Protein AF-A0A9Q0KAZ1-F1 (afdb_monomer_lite)

InterPro domains:
  IPR000277 Cys/Met metabolism, pyridoxal phosphate-dependent enzyme [PF01053] (12-206)
  IPR000277 Cys/Met metabolism, pyridoxal phosphate-dependent enzyme [PTHR11808] (7-206)
  IPR015421 Pyridoxal phosphate-dependent transferase, major domain [G3DSA:3.40.640.10] (3-236)
  IPR015424 Pyridoxal phosphate-dependent transferase [SSF53383] (40-313)

Organism: NCBI:txid273540

Secondary structure (DSSP, 8-state):
--GGGS--PPPTTS-SSPP----SB---SSTTHHHHHHTT-S-GGGT--SBTTT--HHHHTTTS---SSHHHHHHHHHHHHHTTSEEEEEESS--HHHHHIIIIIHHHHH-EEEEEE-TT-HHHHHHH--TTTEEEEEEESB-TTT-PBP-HHHHHHHHHHTT-EEEEE-SSSTTT--GGGGT-SEEE--TT----S-HHHHHHHHHHTT-EEE-TTSTT-TTHHHHHHHS-GGGTT-SEEEEE-SSHHHHHHHHHHHTT-TTSEEEETTTTTTTTS-HHHHHHTT--TTEEEEE--SSS-HHHHHHHHHHHHTT-

Structure (mmCIF, N/CA/C/O backbone):
data_AF-A0A9Q0KAZ1-F1
#
_entry.id   AF-A0A9Q0KAZ1-F1
#
loop_
_atom_site.group_PDB
_atom_site.id
_atom_site.type_symbol
_atom_site.label_atom_id
_atom_site.label_alt_id
_atom_site.label_comp_id
_atom_site.label_asym_id
_atom_site.label_entity_id
_atom_site.label_seq_id
_atom_site.pdbx_PDB_ins_code
_atom_site.Cartn_x
_atom_site.Cartn_y
_atom_site.Cartn_z
_atom_site.occupancy
_atom_site.B_iso_or_equiv
_atom_site.auth_seq_id
_atom_site.auth_comp_id
_atom_site.auth_asym_id
_atom_site.auth_atom_id
_atom_site.pdbx_PDB_model_num
ATOM 1 N N . MET A 1 1 ? -18.413 4.034 -4.334 1.00 42.09 1 MET A N 1
ATOM 2 C CA . MET A 1 1 ? -18.772 5.462 -4.301 1.00 42.09 1 MET A CA 1
ATOM 3 C C . MET A 1 1 ? -18.494 5.996 -5.692 1.00 42.09 1 MET A C 1
ATOM 5 O O . MET A 1 1 ? -17.390 5.785 -6.177 1.00 42.09 1 MET A O 1
ATOM 9 N N . ASP A 1 2 ? -19.513 6.501 -6.377 1.00 32.50 2 ASP A N 1
ATOM 10 C CA . ASP A 1 2 ? -19.394 6.985 -7.754 1.00 32.50 2 ASP A CA 1
ATOM 11 C C . ASP A 1 2 ? -18.793 8.399 -7.735 1.00 32.50 2 ASP A C 1
ATOM 13 O O . ASP A 1 2 ? -19.258 9.248 -6.975 1.00 32.50 2 ASP A O 1
ATOM 17 N N . LEU A 1 3 ? -17.770 8.669 -8.548 1.00 37.88 3 LEU A N 1
ATOM 18 C CA . LEU A 1 3 ? -17.224 10.023 -8.719 1.00 37.88 3 LEU A CA 1
ATOM 19 C C . LEU A 1 3 ? -18.302 11.002 -9.213 1.00 37.88 3 LEU A C 1
ATOM 21 O O . LEU A 1 3 ? -18.224 12.186 -8.901 1.00 37.88 3 LEU A O 1
ATOM 25 N N . ALA A 1 4 ? -19.348 10.507 -9.887 1.00 37.03 4 ALA A N 1
ATOM 26 C CA . ALA A 1 4 ? -20.513 11.300 -10.283 1.00 37.03 4 ALA A CA 1
ATOM 27 C C . ALA A 1 4 ? -21.413 11.732 -9.106 1.00 37.03 4 ALA A C 1
ATOM 29 O O . ALA A 1 4 ? -22.313 12.545 -9.291 1.00 37.03 4 ALA A O 1
ATOM 30 N N . THR A 1 5 ? -21.181 11.209 -7.896 1.00 43.75 5 THR A N 1
ATOM 31 C CA . THR A 1 5 ? -21.844 11.670 -6.660 1.00 43.75 5 THR A CA 1
ATOM 32 C C . THR A 1 5 ? -20.989 12.635 -5.839 1.00 43.75 5 THR A C 1
ATOM 34 O O . THR A 1 5 ? -21.407 13.049 -4.757 1.00 43.75 5 THR A O 1
ATOM 37 N N . ALA A 1 6 ? -19.804 13.017 -6.332 1.00 53.09 6 ALA A N 1
ATOM 38 C CA . ALA A 1 6 ? -19.026 14.085 -5.717 1.00 53.09 6 ALA A CA 1
ATOM 39 C C . ALA A 1 6 ? -19.842 15.388 -5.723 1.00 53.09 6 ALA A C 1
ATOM 41 O O . ALA A 1 6 ? -20.537 15.694 -6.692 1.00 53.09 6 ALA A O 1
ATOM 42 N N . ARG A 1 7 ? -19.775 16.154 -4.627 1.00 56.69 7 ARG A N 1
ATOM 43 C CA . ARG A 1 7 ? -20.445 17.454 -4.521 1.00 56.69 7 ARG A CA 1
ATOM 44 C C . ARG A 1 7 ? -20.049 18.343 -5.704 1.00 56.69 7 ARG A C 1
ATOM 46 O O . ARG A 1 7 ? -18.901 18.755 -5.830 1.00 56.69 7 ARG A O 1
ATOM 53 N N . HIS A 1 8 ? -21.019 18.644 -6.564 1.00 56.50 8 HIS A N 1
ATOM 54 C CA . HIS A 1 8 ? -20.883 19.638 -7.623 1.00 56.50 8 HIS A CA 1
ATOM 55 C C . HIS A 1 8 ? -21.053 21.034 -7.017 1.00 56.50 8 HIS A C 1
ATOM 57 O O . HIS A 1 8 ? -22.107 21.655 -7.138 1.00 56.50 8 HIS A O 1
ATOM 63 N N . GLU A 1 9 ? -20.027 21.505 -6.314 1.00 61.78 9 GLU A N 1
ATOM 64 C CA . GLU A 1 9 ? -19.977 22.874 -5.805 1.00 61.78 9 GLU A CA 1
ATOM 65 C C . GLU A 1 9 ? -19.202 23.756 -6.790 1.00 61.78 9 GLU A C 1
ATOM 67 O O . GLU A 1 9 ? -18.023 23.529 -7.068 1.00 61.78 9 GLU A O 1
ATOM 72 N N . PHE A 1 10 ? -19.876 24.772 -7.334 1.00 66.00 10 PHE A N 1
ATOM 73 C CA . PHE A 1 10 ? -19.189 25.879 -7.992 1.00 66.00 10 PHE A CA 1
ATOM 74 C C . PHE A 1 10 ? -18.385 26.656 -6.948 1.00 66.00 10 PHE A C 1
ATOM 76 O O . PHE A 1 10 ? -18.792 26.748 -5.787 1.00 66.00 10 PHE A O 1
ATOM 83 N N . GLY A 1 11 ? -17.263 27.248 -7.361 1.00 64.69 11 GLY A N 1
ATOM 84 C CA . GLY A 1 11 ? -16.534 28.173 -6.497 1.00 64.69 11 GLY A CA 1
ATOM 85 C C . GLY A 1 11 ? -17.433 29.324 -6.029 1.00 64.69 11 GLY A C 1
ATOM 86 O O . GLY A 1 11 ? -18.459 29.613 -6.645 1.00 64.69 11 GLY A O 1
ATOM 87 N N . GLU A 1 12 ? -17.020 30.018 -4.971 1.00 70.06 12 GLU A N 1
ATOM 88 C CA . GLU A 1 12 ? -17.790 31.077 -4.284 1.00 70.06 12 GLU A CA 1
ATOM 89 C C . GLU A 1 12 ? -18.391 32.150 -5.224 1.00 70.06 12 GLU A C 1
ATOM 91 O O . GLU A 1 12 ? -19.417 32.757 -4.922 1.00 70.06 12 GLU A O 1
ATOM 96 N N . HIS A 1 13 ? -17.791 32.357 -6.399 1.00 76.12 13 HIS A N 1
ATOM 97 C CA . HIS A 1 13 ? -18.235 33.316 -7.417 1.00 76.12 13 HIS A CA 1
ATOM 98 C C . HIS A 1 13 ? -18.807 32.668 -8.691 1.00 76.12 13 HIS A C 1
ATOM 100 O O . HIS A 1 13 ? -18.810 33.286 -9.754 1.00 76.12 13 HIS A O 1
ATOM 106 N N . GLY A 1 14 ? -19.266 31.416 -8.617 1.00 76.25 14 GLY A N 1
ATOM 107 C CA . GLY A 1 14 ? -19.755 30.661 -9.777 1.00 76.25 14 GLY A CA 1
ATOM 108 C C . GLY A 1 14 ? -18.637 30.115 -10.672 1.00 76.25 14 GLY A C 1
ATOM 109 O O . GLY A 1 14 ? -18.874 29.783 -11.832 1.00 76.25 14 GLY A O 1
ATOM 110 N N . CYS A 1 15 ? -17.407 30.042 -10.158 1.00 73.00 15 CYS A N 1
ATOM 111 C CA . CYS A 1 15 ? -16.267 29.497 -10.888 1.00 73.00 15 CYS A CA 1
ATOM 112 C C . CYS A 1 15 ? -16.446 27.995 -11.140 1.00 73.00 15 CYS A C 1
ATOM 114 O O . CYS A 1 15 ? -16.909 27.264 -10.268 1.00 73.00 15 CYS A O 1
ATOM 116 N N . ILE A 1 16 ? -16.012 27.530 -12.315 1.00 77.94 16 ILE A N 1
ATOM 117 C CA . ILE A 1 16 ? -16.024 26.101 -12.677 1.00 77.94 16 ILE A CA 1
ATOM 118 C C . ILE A 1 16 ? -15.069 25.300 -11.779 1.00 77.94 16 ILE A C 1
ATOM 120 O O . ILE A 1 16 ? -15.361 24.166 -11.414 1.00 77.94 16 ILE A O 1
ATOM 124 N N . ASN A 1 17 ? -13.929 25.892 -11.418 1.00 75.81 17 ASN A N 1
ATOM 125 C CA . ASN A 1 17 ? -12.985 25.277 -10.494 1.00 75.81 17 ASN A CA 1
ATOM 126 C C . ASN A 1 17 ? -13.448 25.470 -9.049 1.00 75.81 17 ASN A C 1
ATOM 128 O O . ASN A 1 17 ? -13.950 26.539 -8.691 1.00 75.81 17 ASN A O 1
ATOM 132 N N . MET A 1 18 ? -13.190 24.460 -8.217 1.00 76.75 18 MET A N 1
ATOM 133 C CA . MET A 1 18 ? -13.370 24.567 -6.771 1.00 76.75 18 MET A CA 1
ATOM 134 C C . MET A 1 18 ? -12.518 25.711 -6.210 1.00 76.75 18 MET A C 1
ATOM 136 O O . MET A 1 18 ? -11.351 25.869 -6.585 1.00 76.75 18 MET A O 1
ATOM 140 N N . SER A 1 19 ? -13.089 26.488 -5.288 1.00 82.94 19 SER A N 1
ATOM 141 C CA . SER A 1 19 ? -12.334 27.486 -4.529 1.00 82.94 19 SER A CA 1
ATOM 142 C C . SER A 1 19 ? -11.293 26.800 -3.641 1.00 82.94 19 SER A C 1
ATOM 144 O O . SER A 1 19 ? -11.594 25.810 -2.975 1.00 82.94 19 SER A O 1
ATOM 146 N N . ILE A 1 20 ? -10.075 27.344 -3.610 1.00 84.88 20 ILE A N 1
ATOM 147 C CA . ILE A 1 20 ? -9.046 26.944 -2.645 1.00 84.88 20 ILE A CA 1
ATOM 148 C C . ILE A 1 20 ? -9.201 27.830 -1.413 1.00 84.88 20 ILE A C 1
ATOM 150 O O . ILE A 1 20 ? -8.822 28.999 -1.425 1.00 84.88 20 ILE A O 1
ATOM 154 N N . GLU A 1 21 ? -9.753 27.259 -0.351 1.00 87.69 21 GLU A N 1
ATOM 155 C CA . GLU A 1 21 ? -9.953 27.941 0.920 1.00 87.69 21 GLU A CA 1
ATOM 156 C C . GLU A 1 21 ? -8.686 27.877 1.781 1.00 87.69 21 GLU A C 1
ATOM 158 O O . GLU A 1 21 ? -8.428 26.888 2.477 1.00 87.69 21 GLU A O 1
ATOM 163 N N . ALA A 1 22 ? -7.896 28.950 1.724 1.00 88.75 22 ALA A N 1
ATOM 164 C CA . ALA A 1 22 ? -6.633 29.104 2.444 1.00 88.75 22 ALA A CA 1
ATOM 165 C C . ALA A 1 22 ? -6.786 29.761 3.832 1.00 88.75 22 ALA A C 1
ATOM 167 O O . ALA A 1 22 ? -5.795 30.212 4.412 1.00 88.75 22 ALA A O 1
ATOM 168 N N . SER A 1 23 ? -8.000 29.837 4.384 1.00 89.56 23 SER A N 1
ATOM 169 C CA . SER A 1 23 ? -8.211 30.365 5.731 1.00 89.56 23 SER A CA 1
ATOM 170 C C . SER A 1 23 ? -7.897 29.350 6.838 1.00 89.56 23 SER A C 1
ATOM 172 O O . SER A 1 23 ? -8.140 28.149 6.716 1.00 89.56 23 SER A O 1
ATOM 174 N N . ALA A 1 24 ? -7.395 29.841 7.974 1.00 89.19 24 ALA A N 1
ATOM 175 C CA . ALA A 1 24 ? -7.256 29.064 9.208 1.00 89.19 24 ALA A CA 1
ATOM 176 C C . ALA A 1 24 ? -8.524 29.109 10.083 1.00 89.19 24 ALA A C 1
ATOM 178 O O . ALA A 1 24 ? -8.790 28.157 10.825 1.00 89.19 24 ALA A O 1
ATOM 179 N N . THR A 1 25 ? -9.288 30.205 9.999 1.00 89.06 25 THR A N 1
ATOM 180 C CA . THR A 1 25 ? -10.448 30.508 10.850 1.00 89.06 25 THR A CA 1
ATOM 181 C C . THR A 1 25 ? -11.604 31.075 10.038 1.00 89.06 25 THR A C 1
ATOM 183 O O . THR A 1 25 ? -11.390 31.890 9.144 1.00 89.06 25 THR A O 1
ATOM 186 N N . PHE A 1 26 ? -12.833 30.733 10.400 1.00 86.69 26 PHE A N 1
ATOM 187 C CA . PHE A 1 26 ? -14.035 31.176 9.700 1.00 86.69 26 PHE A CA 1
ATOM 188 C C . PHE A 1 26 ? -14.883 32.091 10.586 1.00 86.69 26 PHE A C 1
ATOM 190 O O . PHE A 1 26 ? -15.011 31.881 11.793 1.00 86.69 26 PHE A O 1
ATOM 197 N N . THR A 1 27 ? -15.456 33.130 9.978 1.00 84.69 27 THR A N 1
ATOM 198 C CA . THR A 1 27 ? -16.291 34.113 10.677 1.00 84.69 27 THR A CA 1
ATOM 199 C C . THR A 1 27 ? -17.702 33.577 10.886 1.00 84.69 27 THR A C 1
ATOM 201 O O . THR A 1 27 ? -18.334 33.075 9.961 1.00 84.69 27 THR A O 1
ATOM 204 N N . VAL A 1 28 ? -18.245 33.790 12.085 1.00 81.88 28 VAL A N 1
ATOM 205 C CA . VAL A 1 28 ? -19.675 33.622 12.364 1.00 81.88 28 VAL A CA 1
ATOM 206 C C . VAL A 1 28 ? -20.389 34.966 12.256 1.00 81.88 28 VAL A C 1
ATOM 208 O O . VAL A 1 28 ? -19.983 35.955 12.861 1.00 81.88 28 VAL A O 1
ATOM 211 N N . THR A 1 29 ? -21.475 35.022 11.489 1.00 78.81 29 THR A N 1
ATOM 212 C CA . THR A 1 29 ? -22.209 36.278 11.239 1.00 78.81 29 THR A CA 1
ATOM 213 C C . THR A 1 29 ? -23.120 36.689 12.393 1.00 78.81 29 THR A C 1
ATOM 215 O O . THR A 1 29 ? -23.531 37.845 12.476 1.00 78.81 29 THR A O 1
ATOM 218 N N . LYS A 1 30 ? -23.455 35.757 13.297 1.00 80.88 30 LYS A N 1
ATOM 219 C CA . LYS A 1 30 ? -24.300 36.011 14.469 1.00 80.88 30 LYS A CA 1
ATOM 220 C C . LYS A 1 30 ? -23.685 35.377 15.721 1.00 80.88 30 LYS A C 1
ATOM 222 O O . LYS A 1 30 ? -23.346 34.194 15.671 1.00 80.88 30 LYS A O 1
ATOM 227 N N . PRO A 1 31 ? -23.638 36.086 16.865 1.00 79.19 31 PRO A N 1
ATOM 228 C CA . PRO A 1 31 ? -23.080 35.553 18.113 1.00 79.19 31 PRO A CA 1
ATOM 229 C C . PRO A 1 31 ? -23.721 34.236 18.572 1.00 79.19 31 PRO A C 1
ATOM 231 O O . PRO A 1 31 ? -23.039 33.376 19.112 1.00 79.19 31 PRO A O 1
ATOM 234 N N . VAL A 1 32 ? -25.018 34.046 18.298 1.00 81.44 32 VAL A N 1
ATOM 235 C CA . VAL A 1 32 ? -25.778 32.834 18.662 1.00 81.44 32 VAL A CA 1
ATOM 236 C C . VAL A 1 32 ? -25.320 31.569 17.926 1.00 81.44 32 VAL A C 1
ATOM 238 O O . VAL A 1 32 ? -25.673 30.470 18.335 1.00 81.44 32 VAL A O 1
ATOM 241 N N . ILE A 1 33 ? -24.557 31.697 16.837 1.00 77.56 33 ILE A N 1
ATOM 242 C CA . ILE A 1 33 ? -24.085 30.554 16.045 1.00 77.56 33 ILE A CA 1
ATOM 243 C C . ILE A 1 33 ? -22.873 29.896 16.718 1.00 77.56 33 ILE A C 1
ATOM 245 O O . ILE A 1 33 ? -22.769 28.676 16.700 1.00 77.56 33 ILE A O 1
ATOM 249 N N . MET A 1 34 ? -21.993 30.669 17.369 1.00 79.69 34 MET A N 1
ATOM 250 C CA . MET A 1 34 ? -20.775 30.122 17.984 1.00 79.69 34 MET A CA 1
ATOM 251 C C . MET A 1 34 ? -21.065 29.043 19.048 1.00 79.69 34 MET A C 1
ATOM 253 O O . MET A 1 34 ? -20.465 27.975 18.965 1.00 79.69 34 MET A O 1
ATOM 257 N N . PRO A 1 35 ? -22.009 29.231 19.995 1.00 81.12 35 PRO A N 1
ATOM 258 C CA . PRO A 1 35 ? -22.345 28.187 20.964 1.00 81.12 35 PRO A CA 1
ATOM 259 C C . PRO A 1 35 ? -22.882 26.902 20.326 1.00 81.12 35 PRO A C 1
ATOM 261 O O . PRO A 1 35 ? -22.617 25.826 20.847 1.00 81.12 35 PRO A O 1
ATOM 264 N N . LYS A 1 36 ? -23.585 27.003 19.189 1.00 79.44 36 LYS A N 1
ATOM 265 C CA . LYS A 1 36 ? -24.172 25.847 18.491 1.00 79.44 36 LYS A CA 1
ATOM 266 C C . LYS A 1 36 ? -23.131 24.922 17.874 1.00 79.44 36 LYS A C 1
ATOM 268 O O . LYS A 1 36 ? -23.368 23.729 17.736 1.00 79.44 36 LYS A O 1
ATOM 273 N N . PHE A 1 37 ? -21.967 25.459 17.522 1.00 72.69 37 PHE A N 1
ATOM 274 C CA . PHE A 1 37 ? -20.838 24.629 17.125 1.00 72.69 37 PHE A CA 1
ATOM 275 C C . PHE A 1 37 ? -20.231 23.850 18.296 1.00 72.69 37 PHE A C 1
ATOM 277 O O . PHE A 1 37 ? -19.689 22.772 18.093 1.00 72.69 37 PHE A O 1
ATOM 284 N N . CYS A 1 38 ? -20.300 24.390 19.515 1.00 71.62 38 CYS A N 1
ATOM 285 C CA . CYS A 1 38 ? -19.789 23.721 20.711 1.00 71.62 38 CYS A CA 1
ATOM 286 C C . CYS A 1 38 ? -20.746 22.642 21.245 1.00 71.62 38 CYS A C 1
ATOM 288 O O . CYS A 1 38 ? -20.344 21.865 22.108 1.00 71.62 38 CYS A O 1
ATOM 290 N N . THR A 1 39 ? -22.000 22.617 20.779 1.00 74.38 39 THR A N 1
ATOM 291 C CA . THR A 1 39 ? -23.033 21.644 21.171 1.00 74.38 39 THR A CA 1
ATOM 292 C C . THR A 1 39 ? -23.353 20.622 20.073 1.00 74.38 39 THR A C 1
ATOM 294 O O . THR A 1 39 ? -24.366 19.936 20.175 1.00 74.38 39 THR A O 1
ATO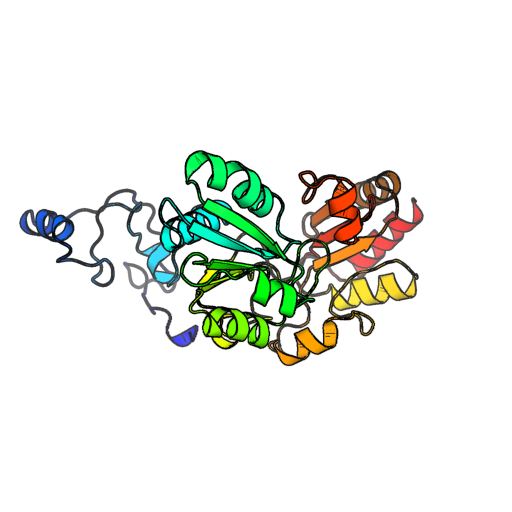M 297 N N . ASP A 1 40 ? -22.516 20.522 19.030 1.00 64.50 40 ASP A N 1
ATOM 298 C CA . ASP A 1 40 ? -22.701 19.646 17.856 1.00 64.50 40 ASP A CA 1
ATOM 299 C C . ASP A 1 40 ? -24.030 19.860 17.090 1.00 64.50 40 ASP A C 1
ATOM 301 O O . ASP A 1 40 ? -24.438 19.036 16.273 1.00 64.50 40 ASP A O 1
ATOM 305 N N . GLU A 1 41 ? -24.711 20.994 17.299 1.00 60.28 41 GLU A N 1
ATOM 306 C CA . GLU A 1 41 ? -25.963 21.338 16.605 1.00 60.28 41 GLU A CA 1
ATOM 307 C C . GLU A 1 41 ? -25.740 21.803 15.157 1.00 60.28 41 GLU A C 1
ATOM 309 O O . GLU A 1 41 ? -26.676 21.810 14.354 1.00 60.28 41 GLU A O 1
ATOM 314 N N . LEU A 1 42 ? -24.516 22.219 14.822 1.00 60.75 42 LEU A N 1
ATOM 315 C CA . LEU A 1 42 ? -24.115 22.629 13.478 1.00 60.75 42 LEU A CA 1
ATOM 316 C C . LEU A 1 42 ? -22.992 21.729 12.979 1.00 60.75 42 LEU A C 1
ATOM 318 O O . LEU A 1 42 ? -21.886 21.742 13.518 1.00 60.75 42 LEU A O 1
ATOM 322 N N . VAL A 1 43 ? -23.282 20.986 11.912 1.00 63.31 43 VAL A N 1
ATOM 323 C CA . VAL A 1 43 ? -22.322 20.092 11.261 1.00 63.31 43 VAL A CA 1
ATOM 324 C C . VAL A 1 43 ? -21.715 20.739 10.008 1.00 63.31 43 VAL A C 1
ATOM 326 O O . VAL A 1 43 ? -22.382 21.520 9.324 1.00 63.31 43 VAL A O 1
ATOM 329 N N . PRO A 1 44 ? -20.468 20.397 9.645 1.00 59.97 44 PRO A N 1
ATOM 330 C CA . PRO A 1 44 ? -19.763 20.979 8.495 1.00 59.97 44 PRO A CA 1
ATOM 331 C C . PRO A 1 44 ? -20.480 20.777 7.160 1.00 59.97 44 PRO A C 1
ATOM 333 O O . PRO A 1 44 ? -20.376 21.603 6.257 1.00 59.97 44 PRO A O 1
ATOM 336 N N . GLU A 1 45 ? -21.259 19.701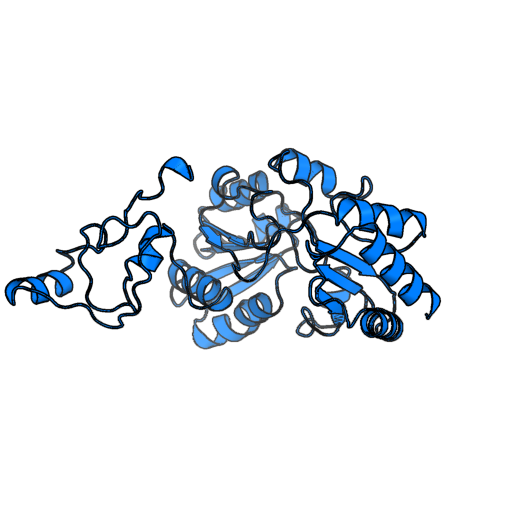 7.047 1.00 58.84 45 GLU A N 1
ATOM 337 C CA . GLU A 1 45 ? -22.081 19.378 5.878 1.00 58.84 45 GLU A CA 1
ATOM 338 C C . GLU A 1 45 ? -23.112 20.474 5.553 1.00 58.84 45 GLU A C 1
ATOM 340 O O . GLU A 1 45 ? -23.548 20.574 4.405 1.00 58.84 45 GLU A O 1
ATOM 345 N N . GLN A 1 46 ? -23.440 21.331 6.528 1.00 62.12 46 GLN A N 1
ATOM 346 C CA . GLN A 1 46 ? -24.310 22.505 6.395 1.00 62.12 46 GLN A CA 1
ATOM 347 C C . GLN A 1 46 ? -23.538 23.799 6.054 1.00 62.12 46 GLN A C 1
ATOM 349 O O . GLN A 1 46 ? -24.066 24.897 6.228 1.00 62.12 46 GLN A O 1
ATOM 354 N N . GLY A 1 47 ? -22.279 23.701 5.609 1.00 66.50 47 GLY A N 1
ATOM 355 C CA . GLY A 1 47 ? -21.459 24.857 5.213 1.00 66.50 47 GLY A CA 1
ATOM 356 C C . GLY A 1 47 ? -20.976 25.707 6.393 1.00 66.50 47 GLY A C 1
ATOM 357 O O . GLY A 1 47 ? -20.654 26.882 6.234 1.00 66.50 47 GLY A O 1
ATOM 358 N N . SER A 1 48 ? -20.965 25.126 7.590 1.00 75.06 48 SER A N 1
ATOM 359 C CA . SER A 1 48 ? -20.636 25.809 8.837 1.00 75.06 48 SER A CA 1
ATOM 360 C C . SER A 1 48 ? -19.230 25.406 9.291 1.00 75.06 48 SER A C 1
ATOM 362 O O . SER A 1 48 ? -18.980 24.243 9.595 1.00 75.06 48 SER A O 1
ATOM 364 N N . PHE A 1 49 ? -18.306 26.368 9.348 1.00 83.12 49 PHE A N 1
ATOM 365 C CA . PHE A 1 49 ? -16.894 26.141 9.677 1.00 83.12 49 PHE A CA 1
ATOM 366 C C . PHE A 1 49 ? -16.438 27.078 10.802 1.00 83.12 49 PHE A C 1
ATOM 368 O O . PHE A 1 49 ? -16.962 28.182 10.934 1.00 83.12 49 PHE A O 1
ATOM 375 N N . ILE A 1 50 ? -15.441 26.656 11.593 1.00 84.25 50 ILE A N 1
ATOM 376 C CA . ILE A 1 50 ? -14.794 27.507 12.616 1.00 84.25 50 ILE A CA 1
ATOM 377 C C . ILE A 1 50 ? -13.282 27.525 12.431 1.00 84.25 50 ILE A C 1
ATOM 379 O O . ILE A 1 50 ? -12.700 28.586 12.243 1.00 84.25 50 ILE A O 1
ATOM 383 N N . TYR A 1 51 ? -12.645 26.352 12.462 1.00 86.94 51 TYR A N 1
ATOM 384 C CA . TYR A 1 51 ? -11.205 26.201 12.270 1.00 86.94 51 TYR A CA 1
ATOM 385 C C . TYR A 1 51 ? -10.923 25.120 11.233 1.00 86.94 51 TYR A C 1
ATOM 387 O O . TYR A 1 51 ? -11.436 24.003 11.350 1.00 86.94 51 TYR A O 1
ATOM 395 N N . SER A 1 52 ? -10.012 25.410 10.302 1.00 87.31 52 SER A N 1
ATOM 396 C CA . SER A 1 52 ? -9.602 24.474 9.242 1.00 87.31 52 SER A CA 1
ATOM 397 C C . SER A 1 52 ? -8.985 23.175 9.764 1.00 87.31 52 SER A C 1
ATOM 399 O O . SER A 1 52 ? -8.971 22.176 9.055 1.00 87.31 52 SER A O 1
ATOM 401 N N . ARG A 1 53 ? -8.516 23.154 11.021 1.00 85.00 53 ARG A N 1
ATOM 402 C CA . ARG A 1 53 ? -8.036 21.927 11.678 1.00 85.00 53 ARG A CA 1
ATOM 403 C C . ARG A 1 53 ? -9.136 20.890 11.922 1.00 85.00 53 ARG A C 1
ATOM 405 O O . ARG A 1 53 ? -8.811 19.728 12.132 1.00 85.00 53 ARG A O 1
ATOM 412 N N . HIS A 1 54 ? -10.392 21.330 12.000 1.00 81.75 54 HIS A N 1
ATOM 413 C CA . HIS A 1 54 ? -11.547 20.451 12.142 1.00 81.75 54 HIS A CA 1
ATOM 414 C C . HIS A 1 54 ? -12.091 20.125 10.757 1.00 81.75 54 HIS A C 1
ATOM 416 O O . HIS A 1 54 ? -12.122 18.963 10.371 1.00 81.75 54 HIS A O 1
ATOM 422 N N . PHE A 1 55 ? -12.455 21.163 9.998 1.00 82.38 55 PHE A N 1
ATOM 423 C CA . PHE A 1 55 ? -13.042 21.029 8.669 1.00 82.38 55 PHE A CA 1
ATOM 424 C C . PHE A 1 55 ? -12.667 22.224 7.795 1.00 82.38 55 PHE A C 1
ATOM 426 O O . PHE A 1 55 ? -12.644 23.358 8.271 1.00 82.38 55 PHE A O 1
ATOM 433 N N . ASN A 1 56 ? -12.415 21.969 6.511 1.00 86.00 56 ASN A N 1
ATOM 434 C CA . ASN A 1 56 ? -12.129 22.982 5.498 1.00 86.00 56 ASN A CA 1
ATOM 435 C C . ASN A 1 56 ? -12.975 22.683 4.242 1.00 86.00 56 ASN A C 1
ATOM 437 O O . ASN A 1 56 ? -13.001 21.520 3.828 1.00 86.00 56 ASN A O 1
ATOM 441 N N . PRO A 1 57 ? -13.636 23.680 3.624 1.00 84.62 57 PRO A N 1
ATOM 442 C CA . PRO A 1 57 ? -14.481 23.476 2.442 1.00 84.62 57 PRO A CA 1
ATOM 443 C C . PRO A 1 57 ? -13.764 22.761 1.288 1.00 84.62 57 PRO A C 1
ATOM 445 O O . PRO A 1 57 ? -14.300 21.821 0.706 1.00 84.62 57 PRO A O 1
ATOM 448 N N . THR A 1 58 ? -12.513 23.142 1.007 1.00 84.12 58 THR A N 1
ATOM 449 C CA . THR A 1 58 ? -11.685 22.524 -0.045 1.00 84.12 58 THR A CA 1
ATOM 450 C C . THR A 1 58 ? -11.483 21.035 0.208 1.00 84.12 58 THR A C 1
ATOM 452 O O . THR A 1 58 ? -11.564 20.224 -0.709 1.00 84.12 58 THR A O 1
ATOM 455 N N . VAL A 1 59 ? -11.218 20.672 1.466 1.00 79.50 59 VAL A N 1
ATOM 456 C CA . VAL A 1 59 ? -10.960 19.284 1.868 1.00 79.50 59 VAL A CA 1
ATOM 457 C C . VAL A 1 59 ? -12.253 18.471 1.871 1.00 79.50 59 VAL A C 1
ATOM 459 O O . VAL A 1 59 ? -12.252 17.337 1.401 1.00 79.50 59 VAL A O 1
ATOM 462 N N . LEU A 1 60 ? -13.367 19.047 2.337 1.00 79.50 60 LEU A N 1
ATOM 463 C CA . LEU A 1 60 ? -14.669 18.372 2.335 1.00 79.50 60 LEU A CA 1
ATOM 464 C C . LEU A 1 60 ? -15.130 17.993 0.926 1.00 79.50 60 LEU A C 1
ATOM 466 O O . LEU A 1 60 ? -15.695 16.915 0.748 1.00 79.50 60 LEU A O 1
ATOM 470 N N . ASN A 1 61 ? -14.837 18.819 -0.080 1.00 77.12 61 ASN A N 1
ATOM 471 C CA . ASN A 1 61 ? -15.192 18.513 -1.466 1.00 77.12 61 ASN A CA 1
ATOM 472 C C . ASN A 1 61 ? -14.483 17.270 -2.027 1.00 77.12 61 ASN A C 1
ATOM 474 O O . ASN A 1 61 ? -14.986 16.633 -2.953 1.00 77.12 61 ASN A O 1
ATOM 478 N N . LEU A 1 62 ? -13.370 16.850 -1.422 1.00 70.88 62 LEU A N 1
ATOM 479 C CA . LEU A 1 62 ? -12.691 15.601 -1.769 1.00 70.88 62 LEU A CA 1
ATOM 480 C C . LEU A 1 62 ? -13.377 14.359 -1.160 1.00 70.88 62 LEU A C 1
ATOM 482 O O . LEU A 1 62 ? -12.928 13.243 -1.411 1.00 70.88 62 LEU A O 1
ATOM 486 N N . ASN A 1 63 ? -14.467 14.536 -0.396 1.00 67.81 63 ASN A N 1
ATOM 487 C CA . ASN A 1 63 ? -15.309 13.490 0.209 1.00 67.81 63 ASN A CA 1
ATOM 488 C C . ASN A 1 63 ? -14.525 12.411 0.980 1.00 67.81 63 ASN A C 1
ATOM 490 O O . ASN A 1 63 ? -14.932 11.252 1.059 1.00 67.81 63 ASN A O 1
ATOM 494 N N . CYS A 1 64 ? -13.387 12.790 1.558 1.00 67.44 64 CYS A N 1
ATOM 495 C CA . CYS A 1 64 ? -12.559 11.927 2.388 1.00 67.44 64 CYS A CA 1
ATOM 496 C C . CYS A 1 64 ? -11.826 12.748 3.454 1.00 67.44 64 CYS A C 1
ATOM 498 O O . CYS A 1 64 ? -11.631 13.955 3.316 1.00 67.44 64 CYS A O 1
ATOM 500 N N . CYS A 1 65 ? -11.410 12.089 4.537 1.00 70.38 65 CYS A N 1
ATOM 501 C CA . CYS A 1 65 ? -10.500 12.704 5.495 1.00 70.38 65 CYS A CA 1
ATOM 502 C C . CYS A 1 65 ? -9.093 12.720 4.887 1.00 70.38 65 CYS A C 1
ATOM 504 O O . CYS A 1 65 ? -8.592 11.671 4.478 1.00 70.38 65 CYS A O 1
ATOM 506 N N . ILE A 1 66 ? -8.449 13.891 4.850 1.00 76.00 66 ILE A N 1
ATOM 507 C CA . ILE A 1 66 ? -7.095 14.056 4.302 1.00 76.00 66 ILE A CA 1
ATOM 508 C C . ILE A 1 66 ? -6.145 14.517 5.410 1.00 76.00 66 ILE A C 1
ATOM 510 O O . ILE A 1 66 ? -5.957 15.717 5.622 1.00 76.00 66 ILE A O 1
ATOM 514 N N . PRO A 1 67 ? -5.531 13.575 6.140 1.00 78.12 67 PRO A N 1
ATOM 515 C CA . PRO A 1 67 ? -4.453 13.883 7.066 1.00 78.12 67 PRO A CA 1
ATOM 516 C C . PRO A 1 67 ? -3.206 14.399 6.341 1.00 78.12 67 PRO A C 1
ATOM 518 O O . PRO A 1 67 ? -2.998 14.159 5.153 1.00 78.12 67 PRO A O 1
ATOM 521 N N . ALA A 1 68 ? -2.318 15.053 7.093 1.00 78.25 68 ALA A N 1
ATOM 522 C CA . ALA A 1 68 ? -1.102 15.675 6.560 1.00 78.25 68 ALA A CA 1
ATOM 523 C C . ALA A 1 68 ? -0.134 14.694 5.866 1.00 78.25 68 ALA A C 1
ATOM 525 O O . ALA A 1 68 ? 0.726 15.106 5.091 1.00 78.25 68 ALA A O 1
ATOM 526 N N . SER A 1 69 ? -0.227 13.396 6.164 1.00 83.00 69 SER A N 1
ATOM 527 C CA . SER A 1 69 ? 0.559 12.351 5.509 1.00 83.00 69 SER A CA 1
ATOM 528 C C . SER A 1 69 ? -0.104 10.987 5.673 1.00 83.00 69 SER A C 1
ATOM 530 O O . SER A 1 69 ? -0.897 10.787 6.591 1.00 83.00 69 SER A O 1
ATOM 532 N N . ARG A 1 70 ? 0.315 10.006 4.862 1.00 83.81 70 ARG A N 1
ATOM 533 C CA . ARG A 1 70 ? -0.081 8.599 5.037 1.00 83.81 70 ARG A CA 1
ATOM 534 C C . ARG A 1 70 ? 0.172 8.094 6.462 1.00 83.81 70 ARG A C 1
ATOM 536 O O . ARG A 1 70 ? -0.685 7.419 7.014 1.00 83.81 70 ARG A O 1
ATOM 543 N N . MET A 1 71 ? 1.310 8.436 7.076 1.00 89.69 71 MET A N 1
ATOM 544 C CA . MET A 1 71 ? 1.610 7.989 8.442 1.00 89.69 71 MET A CA 1
ATOM 545 C C . MET A 1 71 ? 0.647 8.585 9.469 1.00 89.69 71 MET A C 1
ATOM 547 O O . MET A 1 71 ? 0.267 7.886 10.401 1.00 89.69 71 MET A O 1
ATOM 551 N N . ALA A 1 72 ? 0.217 9.837 9.274 1.00 87.38 72 ALA A N 1
ATOM 552 C CA . ALA A 1 72 ? -0.815 10.451 10.106 1.00 87.38 72 ALA A CA 1
ATOM 553 C C . ALA A 1 72 ? -2.179 9.772 9.905 1.00 87.38 72 ALA A C 1
ATOM 555 O O . ALA A 1 72 ? -2.919 9.596 10.871 1.00 87.38 72 ALA A O 1
ATOM 556 N N . THR A 1 73 ? -2.501 9.348 8.679 1.00 89.06 73 THR A N 1
ATOM 557 C CA . THR A 1 73 ? -3.717 8.575 8.396 1.00 89.06 73 THR A CA 1
ATOM 558 C C . THR A 1 73 ? -3.699 7.229 9.107 1.00 89.06 73 THR A C 1
ATOM 560 O O . THR A 1 73 ? -4.624 6.930 9.858 1.00 89.06 73 THR A O 1
ATOM 563 N N . ILE A 1 74 ? -2.636 6.442 8.919 1.00 92.38 74 ILE A N 1
ATOM 564 C CA . ILE A 1 74 ? -2.513 5.104 9.512 1.00 92.38 74 ILE A CA 1
ATOM 565 C C . ILE A 1 74 ? -2.549 5.192 11.039 1.00 92.38 74 ILE A C 1
ATOM 567 O O . ILE A 1 74 ? -3.311 4.464 11.671 1.00 92.38 74 ILE A O 1
ATOM 571 N N . SER A 1 75 ? -1.778 6.104 11.644 1.00 92.62 75 SER A N 1
ATOM 572 C CA . SER A 1 75 ? -1.764 6.250 13.102 1.00 92.62 75 SER A CA 1
ATOM 573 C C . SER A 1 75 ? -3.131 6.657 13.649 1.00 92.62 75 SER A C 1
ATOM 575 O O . SER A 1 75 ? -3.595 6.047 14.608 1.00 92.62 75 SER A O 1
ATOM 577 N N . THR A 1 76 ? -3.810 7.615 13.010 1.00 91.38 76 THR A N 1
ATOM 578 C CA . THR A 1 76 ? -5.146 8.061 13.431 1.00 91.38 76 THR A CA 1
ATOM 579 C C . THR A 1 76 ? -6.159 6.922 13.353 1.00 91.38 76 THR A C 1
ATOM 581 O O . THR A 1 76 ? -6.883 6.693 14.318 1.00 91.38 76 THR A O 1
ATOM 584 N N . VAL A 1 77 ? -6.184 6.172 12.245 1.00 92.94 77 VAL A N 1
ATOM 585 C CA . VAL A 1 77 ? -7.097 5.030 12.067 1.00 92.94 77 VAL A CA 1
ATOM 586 C C . VAL A 1 77 ? -6.843 3.960 13.126 1.00 92.94 77 VAL A C 1
ATOM 588 O O . VAL A 1 77 ? -7.778 3.528 13.800 1.00 92.94 77 VAL A O 1
ATOM 591 N N . LEU A 1 78 ? -5.586 3.553 13.316 1.00 93.88 78 LEU A N 1
ATOM 592 C CA . LEU A 1 78 ? -5.245 2.506 14.279 1.00 93.88 78 LEU A CA 1
ATOM 593 C C . LEU A 1 78 ? -5.554 2.930 15.717 1.00 93.88 78 LEU A C 1
ATOM 595 O O . LEU A 1 78 ? -6.150 2.153 16.459 1.00 93.88 78 LEU A O 1
ATOM 599 N N . MET A 1 79 ? -5.206 4.159 16.106 1.00 91.94 79 MET A N 1
ATOM 600 C CA . MET A 1 79 ? -5.494 4.674 17.448 1.00 91.94 79 MET A CA 1
ATOM 601 C C . MET A 1 79 ? -6.999 4.807 17.701 1.00 91.94 79 MET A C 1
ATOM 603 O O . MET A 1 79 ? -7.459 4.476 18.794 1.00 91.94 79 MET A O 1
ATOM 607 N N . GLN A 1 80 ? -7.766 5.236 16.695 1.00 91.50 80 GLN A N 1
ATOM 608 C CA . GLN A 1 80 ? -9.220 5.349 16.798 1.00 91.50 80 GLN A CA 1
ATOM 609 C C . GLN A 1 80 ? -9.887 3.980 16.976 1.00 91.50 80 GLN A C 1
ATOM 611 O O . GLN A 1 80 ? -10.786 3.839 17.800 1.00 91.50 80 GLN A O 1
ATOM 616 N N . LEU A 1 81 ? -9.454 2.970 16.218 1.00 92.50 81 LEU A N 1
ATOM 617 C CA . LEU A 1 81 ? -10.061 1.637 16.259 1.00 92.50 81 LEU A CA 1
ATOM 618 C C . LEU A 1 81 ? -9.610 0.799 17.460 1.00 92.50 81 LEU A C 1
ATOM 620 O O . LEU A 1 81 ? -10.395 0.024 17.998 1.00 92.50 81 LEU A O 1
ATOM 624 N N . CYS A 1 82 ? -8.348 0.916 17.876 1.00 90.00 82 CYS A N 1
ATOM 625 C CA . CYS A 1 82 ? -7.785 0.067 18.929 1.00 90.00 82 CYS A CA 1
ATOM 626 C C . CYS A 1 82 ? -7.976 0.631 20.339 1.00 90.00 82 CYS A C 1
ATOM 628 O O . CYS A 1 82 ? -7.776 -0.102 21.307 1.00 90.00 82 CYS A O 1
ATOM 630 N N . SER A 1 83 ? -8.336 1.915 20.480 1.00 78.12 83 SER A N 1
ATOM 631 C CA . SER A 1 83 ? -8.277 2.625 21.767 1.00 78.12 83 SER A CA 1
ATOM 632 C C . SER A 1 83 ? -6.889 2.490 22.439 1.00 78.12 83 SER A C 1
ATOM 634 O O . SER A 1 83 ? -5.918 2.051 21.827 1.00 78.12 83 SER A O 1
ATOM 636 N N . SER A 1 84 ? -6.737 2.888 23.706 1.00 69.69 84 SER A N 1
ATOM 637 C CA . SER A 1 84 ? -5.443 2.859 24.420 1.00 69.69 84 SER A CA 1
ATOM 638 C C . SER A 1 84 ? -4.993 1.470 24.905 1.00 69.69 84 SER A C 1
ATOM 640 O O . SER A 1 84 ? -4.090 1.381 25.739 1.00 69.69 84 SER A O 1
ATOM 642 N N . ARG A 1 85 ? -5.649 0.391 24.448 1.00 73.50 85 ARG A N 1
ATOM 643 C CA . ARG A 1 85 ? -5.339 -1.018 24.744 1.00 73.50 85 ARG A CA 1
ATOM 644 C C . ARG A 1 85 ? -5.971 -1.893 23.661 1.00 73.50 85 ARG A C 1
ATOM 646 O O . ARG A 1 85 ? -7.173 -2.132 23.708 1.00 73.50 85 ARG A O 1
ATOM 653 N N . GLY A 1 86 ? -5.176 -2.393 22.721 1.00 87.06 86 GLY A N 1
ATOM 654 C CA . GLY A 1 86 ? -5.701 -3.190 21.611 1.00 87.06 86 GLY A CA 1
ATOM 655 C C . GLY A 1 86 ? -4.695 -4.178 21.043 1.00 87.06 86 GLY A C 1
ATOM 656 O O . GLY A 1 86 ? -3.511 -4.170 21.392 1.00 87.06 86 GLY A O 1
ATOM 657 N N . HIS A 1 87 ? -5.185 -5.051 20.171 1.00 96.25 87 HIS A N 1
ATOM 658 C CA . HIS A 1 87 ? -4.360 -5.965 19.397 1.00 96.25 87 HIS A CA 1
ATOM 659 C C . HIS A 1 87 ? -4.648 -5.793 17.906 1.00 96.25 87 HIS A C 1
ATOM 661 O O . HIS A 1 87 ? -5.809 -5.771 17.489 1.00 96.25 87 HIS A O 1
ATOM 667 N N . VAL A 1 88 ? -3.580 -5.675 17.123 1.00 97.81 88 VAL A N 1
ATOM 668 C CA . VAL A 1 88 ? -3.614 -5.589 15.665 1.00 97.81 88 VAL A CA 1
ATOM 669 C C . VAL A 1 88 ? -3.021 -6.874 15.099 1.00 97.81 88 VAL A C 1
ATOM 671 O O . VAL A 1 88 ? -1.961 -7.314 15.535 1.00 97.81 88 VAL A O 1
ATOM 674 N N . VAL A 1 89 ? -3.674 -7.468 14.109 1.00 98.00 89 VAL A N 1
ATOM 675 C CA . VAL A 1 89 ? -3.013 -8.426 13.214 1.00 98.00 89 VAL A CA 1
ATOM 676 C C . VAL A 1 89 ? -2.581 -7.653 11.976 1.00 98.00 89 VAL A C 1
ATOM 678 O O . VAL A 1 89 ? -3.348 -6.826 11.483 1.00 98.00 89 VAL A O 1
ATOM 681 N N . ALA A 1 90 ? -1.360 -7.857 11.495 1.00 96.44 90 ALA A N 1
ATOM 682 C CA . ALA A 1 90 ? -0.828 -7.097 10.370 1.00 96.44 90 ALA A CA 1
ATOM 683 C C . ALA A 1 90 ? -0.052 -7.969 9.378 1.00 96.44 90 ALA A C 1
ATOM 685 O O . ALA A 1 90 ? 0.561 -8.960 9.766 1.00 96.44 90 ALA A O 1
ATOM 686 N N . SER A 1 91 ? -0.043 -7.591 8.099 1.00 92.75 91 SER A N 1
ATOM 687 C CA . SER A 1 91 ? 0.848 -8.212 7.104 1.00 92.75 91 SER A CA 1
ATOM 688 C C . SER A 1 91 ? 2.314 -8.132 7.542 1.00 92.75 91 SER A C 1
ATOM 690 O O . SER A 1 91 ? 2.762 -7.084 8.004 1.00 92.75 91 SER A O 1
ATOM 692 N N . GLY A 1 92 ? 3.085 -9.203 7.355 1.00 86.00 92 GLY A N 1
ATOM 693 C CA . GLY A 1 92 ? 4.530 -9.208 7.615 1.00 86.00 92 GLY A CA 1
ATOM 694 C C . GLY A 1 92 ? 5.337 -8.326 6.654 1.00 86.00 92 GLY A C 1
ATOM 695 O O . GLY A 1 92 ? 6.394 -7.819 7.018 1.00 86.00 92 GLY A O 1
ATOM 696 N N . CYS A 1 93 ? 4.826 -8.076 5.446 1.00 83.25 93 CYS A N 1
ATOM 697 C CA . CYS A 1 93 ? 5.474 -7.217 4.456 1.00 83.25 93 CYS A CA 1
ATOM 698 C C . CYS A 1 93 ? 4.682 -5.911 4.315 1.00 83.25 93 CYS A C 1
ATOM 700 O O . CYS A 1 93 ? 3.668 -5.863 3.617 1.00 83.25 93 CYS A O 1
ATOM 702 N N . LEU A 1 94 ? 5.134 -4.869 5.016 1.00 87.31 94 LEU A N 1
ATOM 703 C CA . LEU A 1 94 ? 4.532 -3.534 5.043 1.00 87.31 94 LEU A CA 1
ATOM 704 C C . LEU A 1 94 ? 5.594 -2.468 4.793 1.00 87.31 94 LEU A C 1
ATOM 706 O O . LEU A 1 94 ? 6.791 -2.691 4.981 1.00 87.31 94 LEU A O 1
ATOM 710 N N . TYR A 1 95 ? 5.146 -1.262 4.449 1.00 85.12 95 TYR A N 1
ATOM 711 C CA . TYR A 1 95 ? 6.011 -0.083 4.436 1.00 85.12 95 TYR A CA 1
ATOM 712 C C . TYR A 1 95 ? 6.794 0.072 5.757 1.00 85.12 95 TYR A C 1
ATOM 714 O O . TYR A 1 95 ? 6.200 0.043 6.835 1.00 85.12 95 TYR A O 1
ATOM 722 N N . GLY A 1 96 ? 8.110 0.318 5.684 1.00 83.06 96 GLY A N 1
ATOM 723 C CA . GLY A 1 96 ? 8.991 0.364 6.862 1.00 83.06 96 GLY A CA 1
ATOM 724 C C . GLY A 1 96 ? 8.549 1.348 7.953 1.00 83.06 96 GLY A C 1
ATOM 725 O O . GLY A 1 96 ? 8.624 1.041 9.138 1.00 83.06 96 GLY A O 1
ATOM 726 N N . GLY A 1 97 ? 7.980 2.500 7.580 1.00 87.12 97 GLY A N 1
ATOM 727 C CA . GLY A 1 97 ? 7.411 3.433 8.563 1.00 87.12 97 GLY A CA 1
ATOM 728 C C . GLY A 1 97 ? 6.182 2.877 9.293 1.00 87.12 97 GLY A C 1
ATOM 729 O O . GLY A 1 97 ? 5.991 3.155 10.475 1.00 87.12 97 GLY A O 1
ATOM 730 N N . THR A 1 98 ? 5.369 2.064 8.615 1.00 91.12 98 THR A N 1
ATOM 731 C CA . THR A 1 98 ? 4.222 1.366 9.212 1.00 91.12 98 THR A CA 1
ATOM 732 C C . THR A 1 98 ? 4.691 0.236 10.124 1.00 91.12 98 THR A C 1
ATOM 734 O O . THR A 1 98 ? 4.170 0.100 11.229 1.00 91.12 98 THR A O 1
ATOM 737 N N . GLN A 1 99 ? 5.725 -0.506 9.715 1.00 89.62 99 GLN A N 1
ATOM 738 C CA . GLN A 1 99 ? 6.390 -1.496 10.566 1.00 89.62 99 GLN A CA 1
ATOM 739 C C . GLN A 1 99 ? 6.904 -0.859 11.863 1.00 89.62 99 GLN A C 1
ATOM 741 O O . GLN A 1 99 ? 6.540 -1.293 12.953 1.00 89.62 99 GLN A O 1
ATOM 746 N N . ALA A 1 100 ? 7.671 0.231 11.766 1.00 90.00 100 ALA A N 1
ATOM 747 C CA . ALA A 1 100 ? 8.205 0.933 12.933 1.00 90.00 100 ALA A CA 1
ATOM 748 C C . ALA A 1 100 ? 7.097 1.489 13.851 1.00 90.00 100 ALA A C 1
ATOM 750 O O . ALA A 1 100 ? 7.209 1.434 15.081 1.00 90.00 100 ALA A O 1
ATOM 751 N N . LEU A 1 101 ? 6.000 1.987 13.267 1.00 93.44 101 LEU A N 1
ATOM 752 C CA . LEU A 1 101 ? 4.822 2.430 14.015 1.00 93.44 101 LEU A CA 1
ATOM 753 C C . LEU A 1 101 ? 4.223 1.281 14.846 1.00 93.44 101 LEU A C 1
ATOM 755 O O . LEU A 1 101 ? 3.988 1.461 16.042 1.00 93.44 101 LEU A O 1
ATOM 759 N N . LEU A 1 102 ? 4.004 0.117 14.228 1.00 94.44 102 LEU A N 1
ATOM 760 C CA . LEU A 1 102 ? 3.372 -1.055 14.845 1.00 94.44 102 LEU A CA 1
ATOM 761 C C . LEU A 1 102 ? 4.284 -1.791 15.843 1.00 94.44 102 LEU A C 1
ATOM 763 O O . LEU A 1 102 ? 3.779 -2.287 16.850 1.00 94.44 102 LEU A O 1
ATOM 767 N N . ASN A 1 103 ? 5.596 -1.849 15.590 1.00 92.31 103 ASN A N 1
ATOM 768 C CA . ASN A 1 103 ? 6.571 -2.565 16.426 1.00 92.31 103 ASN A CA 1
ATOM 769 C C . ASN A 1 103 ? 7.100 -1.748 17.606 1.00 92.31 103 ASN A C 1
ATOM 771 O O . ASN A 1 103 ? 7.380 -2.302 18.669 1.00 92.31 103 ASN A O 1
ATOM 775 N N . HIS A 1 104 ? 7.274 -0.435 17.438 1.00 91.62 104 HIS A N 1
ATOM 776 C CA . HIS A 1 104 ? 8.010 0.370 18.417 1.00 91.62 104 HIS A CA 1
ATOM 777 C C . HIS A 1 104 ? 7.161 1.469 19.039 1.00 91.62 104 HIS A C 1
ATOM 779 O O . HIS A 1 104 ? 7.166 1.642 20.259 1.00 91.62 104 HIS A O 1
ATOM 785 N N . PHE A 1 105 ? 6.427 2.224 18.222 1.00 93.69 105 PHE A N 1
ATOM 786 C CA . PHE A 1 105 ? 5.714 3.399 18.712 1.00 93.69 105 PHE A CA 1
ATOM 787 C C . PHE A 1 105 ? 4.421 3.023 19.448 1.00 93.69 105 PHE A C 1
ATOM 789 O O . PHE A 1 105 ? 4.250 3.363 20.621 1.00 93.69 105 PHE A O 1
ATOM 796 N N . LEU A 1 106 ? 3.518 2.299 18.784 1.00 94.69 106 LEU A N 1
ATOM 797 C CA . LEU A 1 106 ? 2.202 1.965 19.333 1.00 94.69 106 LEU A CA 1
ATOM 798 C C . LEU A 1 106 ? 2.262 1.076 20.590 1.00 94.69 106 LEU A C 1
ATOM 800 O O . LEU A 1 106 ? 1.529 1.380 21.538 1.00 94.69 106 LEU A O 1
ATOM 804 N N . PRO A 1 107 ? 3.153 0.068 20.694 1.00 94.25 107 PRO A N 1
ATOM 805 C CA . PRO A 1 107 ? 3.286 -0.705 21.927 1.00 94.25 107 PRO A CA 1
ATOM 806 C C . PRO A 1 107 ? 3.758 0.158 23.098 1.00 94.25 107 PRO A C 1
ATOM 808 O O . PRO A 1 107 ? 3.212 0.069 24.195 1.00 94.25 107 PRO A O 1
ATOM 811 N N . ARG A 1 108 ? 4.732 1.047 22.860 1.00 93.12 108 ARG A N 1
ATOM 812 C CA . ARG A 1 108 ? 5.333 1.885 23.904 1.00 93.12 108 ARG A CA 1
ATOM 813 C C . ARG A 1 108 ? 4.388 2.964 24.428 1.00 93.12 108 ARG A C 1
ATOM 815 O O . ARG A 1 108 ? 4.359 3.203 25.632 1.00 93.12 108 ARG A O 1
ATOM 822 N N . PHE A 1 109 ? 3.675 3.653 23.539 1.00 91.00 109 PHE A N 1
ATOM 823 C CA . PHE A 1 109 ? 2.911 4.854 23.902 1.00 91.00 109 PHE A CA 1
ATOM 824 C C . PHE A 1 109 ? 1.409 4.616 24.030 1.00 91.00 109 PHE A C 1
ATOM 826 O O . PHE A 1 109 ? 0.736 5.350 24.751 1.00 91.00 109 PHE A O 1
ATOM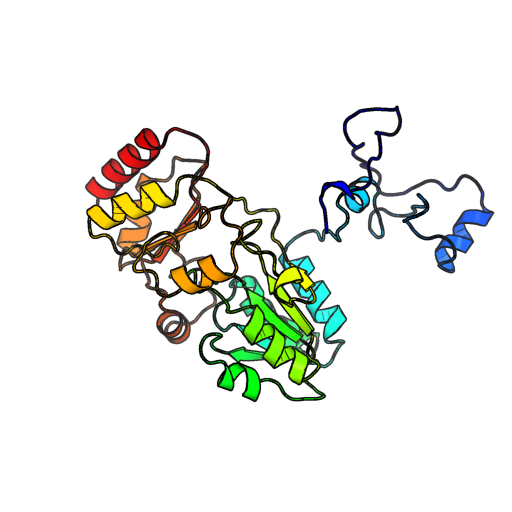 833 N N . CYS A 1 110 ? 0.881 3.599 23.350 1.00 91.06 110 CYS A N 1
ATOM 834 C CA . CYS A 1 110 ? -0.550 3.311 23.317 1.00 91.06 110 CYS A CA 1
ATOM 835 C C . CYS A 1 110 ? -0.890 1.919 23.854 1.00 91.06 110 CYS A C 1
ATOM 837 O O . CYS A 1 110 ? -2.065 1.585 23.881 1.00 91.06 110 CYS A O 1
ATOM 839 N N . ASN A 1 111 ? 0.098 1.103 24.251 1.00 92.19 111 ASN A N 1
ATOM 840 C CA . ASN A 1 111 ? -0.104 -0.288 24.669 1.00 92.19 111 ASN A CA 1
ATOM 841 C C . ASN A 1 111 ? -0.948 -1.099 23.658 1.00 92.19 111 ASN A C 1
ATOM 843 O O . ASN A 1 111 ? -1.762 -1.948 24.033 1.00 92.19 111 ASN A O 1
ATOM 847 N N . ILE A 1 112 ? -0.773 -0.795 22.367 1.00 95.06 112 ILE A N 1
ATOM 848 C CA . ILE A 1 112 ? -1.351 -1.543 21.251 1.00 95.06 112 ILE A CA 1
ATOM 849 C C . ILE A 1 112 ? -0.268 -2.491 20.748 1.00 95.06 112 ILE A C 1
ATOM 851 O O . ILE A 1 112 ? 0.804 -2.049 20.341 1.00 95.06 112 ILE A O 1
ATOM 855 N N . THR A 1 113 ? -0.542 -3.789 20.799 1.00 96.06 113 THR A N 1
ATOM 856 C CA . THR A 1 113 ? 0.391 -4.843 20.370 1.00 96.06 113 THR A CA 1
ATOM 857 C C . THR A 1 113 ? 0.021 -5.370 18.992 1.00 96.06 113 THR A C 1
ATOM 859 O O . THR A 1 113 ? -1.165 -5.413 18.670 1.00 96.06 113 THR A O 1
ATOM 862 N N . THR A 1 114 ? 1.004 -5.842 18.228 1.00 97.06 114 THR A N 1
ATOM 863 C CA . THR A 1 114 ? 0.792 -6.328 16.860 1.00 97.06 114 THR A CA 1
ATOM 864 C C . THR A 1 114 ? 1.307 -7.755 16.691 1.00 97.06 114 THR A C 1
ATOM 866 O O . THR A 1 114 ? 2.411 -8.050 17.143 1.00 97.06 114 THR A O 1
ATOM 869 N N . THR A 1 115 ? 0.541 -8.616 16.018 1.00 96.94 115 THR A N 1
ATOM 870 C CA . THR A 1 115 ? 1.010 -9.913 15.501 1.00 96.94 115 THR A CA 1
ATOM 871 C C . THR A 1 115 ? 1.140 -9.834 13.985 1.00 96.94 115 THR A C 1
ATOM 873 O O . THR A 1 115 ? 0.167 -9.537 13.292 1.00 96.94 115 THR A O 1
ATOM 876 N N . PHE A 1 116 ? 2.339 -10.099 13.469 1.00 94.56 116 PHE A N 1
ATOM 877 C CA . PHE A 1 116 ? 2.617 -10.096 12.035 1.00 94.56 116 PHE A CA 1
ATOM 878 C C . PHE A 1 116 ? 2.405 -11.482 11.426 1.00 94.56 116 PHE A C 1
ATOM 880 O O . PHE A 1 116 ? 2.789 -12.486 12.025 1.00 94.56 116 PHE A O 1
ATOM 887 N N . VAL A 1 117 ? 1.794 -11.536 10.242 1.00 94.00 117 VAL A N 1
ATOM 888 C CA . VAL A 1 117 ? 1.410 -12.785 9.564 1.00 94.00 117 VAL A CA 1
ATOM 889 C C . VAL A 1 117 ? 1.754 -12.757 8.073 1.00 94.00 117 VAL A C 1
ATOM 891 O O . VAL A 1 117 ? 1.713 -11.698 7.442 1.00 94.00 117 VAL A O 1
ATOM 894 N N . ASP A 1 118 ? 2.064 -13.920 7.488 1.00 91.38 118 ASP A N 1
ATOM 895 C CA . ASP A 1 118 ? 2.094 -14.076 6.026 1.00 91.38 118 ASP A CA 1
ATOM 896 C C . ASP A 1 118 ? 0.652 -14.169 5.513 1.00 91.38 118 ASP A C 1
ATOM 898 O O . ASP A 1 118 ? -0.098 -15.076 5.876 1.00 91.38 118 ASP A O 1
ATOM 902 N N . LEU A 1 119 ? 0.266 -13.229 4.649 1.00 92.12 119 LEU A N 1
ATOM 903 C CA . LEU A 1 119 ? -1.079 -13.159 4.081 1.00 92.12 119 LEU A CA 1
ATOM 904 C C . LEU A 1 119 ? -1.423 -14.367 3.200 1.00 92.12 119 LEU A C 1
ATOM 906 O O . LEU A 1 119 ? -2.603 -14.657 3.024 1.00 92.12 119 LEU A O 1
ATOM 910 N N . ARG A 1 120 ? -0.428 -15.083 2.662 1.00 89.94 120 ARG A N 1
ATOM 911 C CA . ARG A 1 120 ? -0.638 -16.299 1.854 1.00 89.94 120 ARG A CA 1
ATOM 912 C C . ARG A 1 120 ? -1.011 -17.503 2.719 1.00 89.94 120 ARG A C 1
ATOM 914 O O . ARG A 1 120 ? -1.652 -18.437 2.241 1.00 89.94 120 ARG A O 1
ATOM 921 N N . ALA A 1 121 ? -0.637 -17.480 3.997 1.00 93.12 121 ALA A N 1
ATOM 922 C CA . ALA A 1 121 ? -0.976 -18.504 4.973 1.00 93.12 121 ALA A CA 1
ATOM 923 C C . ALA A 1 121 ? -2.264 -18.112 5.714 1.00 93.12 121 ALA A C 1
ATOM 925 O O . ALA A 1 121 ? -2.234 -17.700 6.870 1.00 93.12 121 ALA A O 1
ATOM 926 N N . HIS A 1 122 ? -3.419 -18.245 5.054 1.00 93.56 122 HIS A N 1
ATOM 927 C CA . HIS A 1 122 ? -4.714 -17.824 5.608 1.00 93.56 122 HIS A CA 1
ATOM 928 C C . HIS A 1 122 ? -5.035 -18.406 7.002 1.00 93.56 122 HIS A C 1
ATOM 930 O O . HIS A 1 122 ? -5.612 -17.705 7.832 1.00 93.56 122 HIS A O 1
ATOM 936 N N . GLU A 1 123 ? -4.624 -19.645 7.303 1.00 95.44 123 GLU A N 1
ATOM 937 C CA . GLU A 1 123 ? -4.790 -20.210 8.654 1.00 95.44 123 GLU A CA 1
ATOM 938 C C . GLU A 1 123 ? -3.951 -19.461 9.701 1.00 95.44 123 GLU A C 1
ATOM 940 O O . GLU A 1 123 ? -4.434 -19.223 10.799 1.00 95.44 123 GLU A O 1
ATOM 945 N N . MET A 1 124 ? -2.754 -18.971 9.356 1.00 95.88 124 MET A N 1
ATOM 946 C CA . MET A 1 124 ? -1.950 -18.135 10.259 1.00 95.88 124 MET A CA 1
ATOM 947 C C . MET A 1 124 ? -2.657 -16.811 10.571 1.00 95.88 124 MET A C 1
ATOM 949 O O . MET A 1 124 ? -2.659 -16.369 11.718 1.00 95.88 124 MET A O 1
ATOM 953 N N . VAL A 1 125 ? -3.287 -16.189 9.566 1.00 96.62 125 VAL A N 1
ATOM 954 C CA . VAL A 1 125 ? -4.100 -14.974 9.755 1.00 96.62 125 VAL A CA 1
ATOM 955 C C . VAL A 1 125 ? -5.245 -15.264 10.719 1.00 96.62 125 VAL A C 1
ATOM 957 O O . VAL A 1 125 ? -5.451 -14.535 11.689 1.00 96.62 125 VAL A O 1
ATOM 960 N N . LYS A 1 126 ? -5.970 -16.357 10.476 1.00 96.69 126 LYS A N 1
ATOM 961 C CA . LYS A 1 126 ? -7.083 -16.787 11.316 1.00 96.69 126 LYS A CA 1
ATOM 962 C C . LYS A 1 126 ? -6.622 -17.050 12.747 1.00 96.69 126 LYS A C 1
ATOM 964 O O . LYS A 1 126 ? -7.243 -16.518 13.661 1.00 96.69 126 LYS A O 1
ATOM 969 N N . ASP A 1 127 ? -5.549 -17.800 12.958 1.00 97.31 127 ASP A N 1
ATOM 970 C CA . ASP A 1 127 ? -5.045 -18.150 14.291 1.00 97.31 127 ASP A CA 1
ATOM 971 C C . ASP A 1 127 ? -4.508 -16.934 15.057 1.00 97.31 127 ASP A C 1
ATOM 973 O O . ASP A 1 127 ? -4.695 -16.832 16.271 1.00 97.31 127 ASP A O 1
ATOM 977 N N . ALA A 1 128 ? -3.909 -15.967 14.356 1.00 97.50 128 ALA A N 1
ATOM 978 C CA . ALA A 1 128 ? -3.438 -14.722 14.959 1.00 97.50 128 ALA A CA 1
ATOM 979 C C . ALA A 1 128 ? -4.583 -13.819 15.451 1.00 97.50 128 ALA A C 1
ATOM 981 O O . ALA A 1 128 ? -4.388 -13.007 16.362 1.00 97.50 128 ALA A O 1
ATOM 982 N N . ILE A 1 129 ? -5.784 -13.938 14.875 1.00 97.69 129 ILE A N 1
ATOM 983 C CA . ILE A 1 129 ? -6.946 -13.168 15.320 1.00 97.69 129 ILE A CA 1
ATOM 984 C C . ILE A 1 129 ? -7.516 -13.773 16.609 1.00 97.69 129 ILE A C 1
ATOM 986 O O . ILE A 1 129 ? -8.235 -14.778 16.608 1.00 97.69 129 ILE A O 1
ATOM 990 N N . VAL A 1 130 ? -7.250 -13.076 17.712 1.00 95.31 130 VAL A N 1
ATOM 991 C CA . VAL A 1 130 ? -7.815 -13.333 19.041 1.00 95.31 130 VAL A CA 1
ATOM 992 C C . VAL A 1 130 ? -9.162 -12.622 19.182 1.00 95.31 130 VAL A C 1
ATOM 994 O O . VAL A 1 130 ? -9.197 -11.390 19.249 1.00 95.31 130 VAL A O 1
ATOM 997 N N . GLU A 1 131 ? -10.259 -13.375 19.244 1.00 91.81 131 GLU A N 1
ATOM 998 C CA . GLU A 1 131 ? -11.616 -12.837 19.421 1.00 91.81 131 GLU A CA 1
ATOM 999 C C . GLU A 1 131 ? -11.754 -12.031 20.722 1.00 91.81 131 GLU A C 1
ATOM 1001 O O . GLU A 1 131 ? -11.172 -12.364 21.756 1.00 91.81 131 GLU A O 1
ATOM 1006 N N . GLY A 1 132 ? -12.488 -10.916 20.662 1.00 89.50 132 GLY A N 1
ATOM 1007 C CA . GLY A 1 132 ? -12.677 -10.000 21.795 1.00 89.50 132 GLY A CA 1
ATOM 1008 C C . GLY A 1 132 ? -11.451 -9.153 22.172 1.00 89.50 132 GLY A C 1
ATOM 1009 O O . GLY A 1 132 ? -11.577 -8.254 23.002 1.00 89.50 132 GLY A O 1
ATOM 1010 N N . ARG A 1 133 ? -10.279 -9.398 21.566 1.00 93.44 133 ARG A N 1
ATOM 1011 C CA . ARG A 1 133 ? -9.049 -8.614 21.790 1.00 93.44 133 ARG A CA 1
ATOM 1012 C C . ARG A 1 133 ? -8.516 -7.952 20.521 1.00 93.44 133 ARG A C 1
ATOM 1014 O O . ARG A 1 133 ? -8.042 -6.820 20.579 1.00 93.44 133 ARG A O 1
ATOM 1021 N N . THR A 1 134 ? -8.543 -8.664 19.400 1.00 97.00 134 THR A N 1
ATOM 1022 C CA . THR A 1 134 ? -8.109 -8.139 18.102 1.00 97.00 134 THR A CA 1
ATOM 1023 C C . THR A 1 134 ? -9.181 -7.214 17.571 1.00 97.00 134 THR A C 1
ATOM 1025 O O . THR A 1 134 ? -10.327 -7.623 17.423 1.00 97.00 134 THR A O 1
ATOM 1028 N N . THR A 1 135 ? -8.817 -5.970 17.297 1.00 95.00 135 THR A N 1
ATOM 1029 C CA . THR A 1 135 ? -9.761 -4.952 16.817 1.00 95.00 135 THR A CA 1
ATOM 1030 C C . THR A 1 135 ? -9.562 -4.650 15.341 1.00 95.00 135 THR A C 1
ATOM 1032 O O . THR A 1 135 ? -10.518 -4.295 14.652 1.00 95.00 135 THR A O 1
ATOM 1035 N N . VAL A 1 136 ? -8.330 -4.811 14.849 1.00 97.50 136 VAL A N 1
ATOM 1036 C CA . VAL A 1 136 ? -7.946 -4.452 13.484 1.00 97.50 136 VAL A CA 1
ATOM 1037 C C . VAL A 1 136 ? -7.106 -5.545 12.840 1.00 97.50 136 VAL A C 1
ATOM 1039 O O . VAL A 1 136 ? -6.156 -6.047 13.442 1.00 97.50 136 VAL A O 1
ATOM 1042 N N . PHE A 1 137 ? -7.426 -5.842 11.585 1.00 98.19 137 PHE A N 1
ATOM 1043 C CA . PHE A 1 137 ? -6.547 -6.507 10.641 1.00 98.19 137 PHE A CA 1
ATOM 1044 C C . PHE A 1 137 ? -6.050 -5.482 9.613 1.00 98.19 137 PHE A C 1
ATOM 1046 O O . PHE A 1 137 ? -6.850 -4.904 8.876 1.00 98.19 137 PHE A O 1
ATOM 1053 N N . TYR A 1 138 ? -4.744 -5.214 9.601 1.00 98.00 138 TYR A N 1
ATOM 1054 C CA . TYR A 1 138 ? -4.111 -4.214 8.742 1.00 98.00 138 TYR A CA 1
ATOM 1055 C C . TYR A 1 138 ? -3.257 -4.871 7.651 1.00 98.00 138 TYR A C 1
ATOM 1057 O O . TYR A 1 138 ? -2.387 -5.695 7.938 1.00 98.00 138 TYR A O 1
ATOM 1065 N N . LEU A 1 139 ? -3.440 -4.469 6.397 1.00 96.69 139 LEU A N 1
ATOM 1066 C CA . LEU A 1 139 ? -2.661 -5.005 5.285 1.00 96.69 139 LEU A CA 1
ATOM 1067 C C . LEU A 1 139 ? -2.499 -4.005 4.143 1.00 96.69 139 LEU A C 1
ATOM 1069 O O . LEU A 1 139 ? -3.348 -3.145 3.927 1.00 96.69 139 LEU A O 1
ATOM 1073 N N . ASP A 1 140 ? -1.433 -4.174 3.369 1.00 94.88 140 ASP A N 1
ATOM 1074 C CA . ASP A 1 140 ? -1.304 -3.545 2.061 1.00 94.88 140 ASP A CA 1
ATOM 1075 C C . ASP A 1 140 ? -1.992 -4.452 1.022 1.00 94.88 140 ASP A C 1
ATOM 1077 O O . ASP A 1 140 ? -1.850 -5.674 1.049 1.00 94.88 140 ASP A O 1
ATOM 1081 N N . SER A 1 141 ? -2.746 -3.868 0.094 1.00 94.44 141 SER A N 1
ATOM 1082 C CA . SER A 1 141 ? -3.362 -4.610 -1.025 1.00 94.44 141 SER A CA 1
ATOM 1083 C C . SER A 1 141 ? -2.328 -5.177 -2.009 1.00 94.44 141 SER A C 1
ATOM 1085 O O . SER A 1 141 ? -2.545 -6.235 -2.600 1.00 94.44 141 SER A O 1
ATOM 1087 N N . MET A 1 142 ? -1.204 -4.473 -2.156 1.00 92.31 142 MET A N 1
ATOM 1088 C CA . MET A 1 142 ? 0.010 -4.911 -2.834 1.00 92.31 142 MET A CA 1
ATOM 1089 C C . MET A 1 142 ? 1.199 -4.557 -1.938 1.00 92.31 142 MET A C 1
ATOM 1091 O O . MET A 1 142 ? 1.360 -3.388 -1.575 1.00 92.31 142 MET A O 1
ATOM 1095 N N . SER A 1 143 ? 2.020 -5.546 -1.586 1.00 88.19 143 SER A N 1
ATOM 1096 C CA . SER A 1 143 ? 3.150 -5.350 -0.677 1.00 88.19 143 SER A CA 1
ATOM 1097 C C . SER A 1 143 ? 4.260 -4.493 -1.294 1.00 88.19 143 SER A C 1
ATOM 1099 O O . SER A 1 143 ? 4.454 -4.432 -2.511 1.00 88.19 143 SER A O 1
ATOM 1101 N N . ASN A 1 144 ? 5.052 -3.860 -0.430 1.00 82.25 144 ASN A N 1
ATOM 1102 C CA . ASN A 1 144 ? 6.274 -3.163 -0.812 1.00 82.25 144 ASN A CA 1
ATOM 1103 C C . ASN A 1 144 ? 7.477 -3.776 -0.074 1.00 82.25 144 ASN A C 1
ATOM 1105 O O . ASN A 1 144 ? 7.461 -3.764 1.156 1.00 82.25 144 ASN A O 1
ATOM 1109 N N . PRO A 1 145 ? 8.555 -4.195 -0.766 1.00 79.44 145 PRO A N 1
ATOM 1110 C CA . PRO A 1 145 ? 8.834 -4.020 -2.197 1.00 79.44 145 PRO A CA 1
ATOM 1111 C C . PRO A 1 145 ? 8.442 -5.212 -3.089 1.00 79.44 145 PRO A C 1
ATOM 1113 O O . PRO A 1 145 ? 8.580 -5.107 -4.300 1.00 79.44 145 PRO A O 1
ATOM 1116 N N . THR A 1 146 ? 7.992 -6.340 -2.540 1.00 82.94 146 THR A N 1
ATOM 1117 C CA . THR A 1 146 ? 7.870 -7.603 -3.294 1.00 82.94 146 THR A CA 1
ATOM 1118 C C . THR A 1 146 ? 6.625 -7.754 -4.160 1.00 82.94 146 THR A C 1
ATOM 1120 O O . THR A 1 146 ? 6.528 -8.727 -4.897 1.00 82.94 146 THR A O 1
ATOM 1123 N N . LEU A 1 147 ? 5.714 -6.779 -4.137 1.00 89.06 147 LEU A N 1
ATOM 1124 C CA . LEU A 1 147 ? 4.529 -6.718 -5.002 1.00 89.06 147 LEU A CA 1
ATOM 1125 C C . LEU A 1 147 ? 3.585 -7.927 -4.862 1.00 89.06 147 LEU A C 1
ATOM 1127 O O . LEU A 1 147 ? 2.837 -8.250 -5.785 1.00 89.06 147 LEU A O 1
ATOM 1131 N N . ILE A 1 148 ? 3.589 -8.561 -3.688 1.00 91.00 148 ILE A N 1
ATOM 1132 C CA . ILE A 1 148 ? 2.678 -9.655 -3.333 1.00 91.00 148 ILE A CA 1
ATOM 1133 C C . ILE A 1 148 ? 1.262 -9.093 -3.226 1.00 91.00 148 ILE A C 1
ATOM 1135 O O . ILE A 1 148 ? 1.060 -8.045 -2.603 1.00 91.00 148 ILE A O 1
ATOM 1139 N N . ILE A 1 149 ? 0.282 -9.786 -3.803 1.00 94.56 149 ILE A N 1
ATOM 1140 C CA . ILE A 1 149 ? -1.122 -9.354 -3.788 1.00 94.56 149 ILE A CA 1
ATOM 1141 C C . ILE A 1 149 ? -1.882 -10.041 -2.665 1.00 94.56 149 ILE A C 1
ATOM 1143 O O . ILE A 1 149 ? -1.903 -11.265 -2.550 1.00 94.56 149 ILE A O 1
ATOM 1147 N N . ALA A 1 150 ? -2.581 -9.242 -1.866 1.00 95.69 150 ALA A N 1
ATOM 1148 C CA . ALA A 1 150 ? -3.471 -9.760 -0.843 1.00 95.69 150 ALA A CA 1
ATOM 1149 C C . ALA A 1 150 ? -4.786 -10.260 -1.464 1.00 95.69 150 ALA A C 1
ATOM 1151 O O . ALA A 1 150 ? -5.458 -9.518 -2.184 1.00 95.69 150 ALA A O 1
ATOM 1152 N N . ASN A 1 151 ? -5.205 -11.488 -1.138 1.00 97.25 151 ASN A N 1
ATOM 1153 C CA . ASN A 1 151 ? -6.533 -12.002 -1.489 1.00 97.25 151 ASN A CA 1
ATOM 1154 C C . ASN A 1 151 ? -7.607 -11.321 -0.622 1.00 97.25 151 ASN A C 1
ATOM 1156 O O . ASN A 1 151 ? -8.057 -11.875 0.381 1.00 97.25 151 ASN A O 1
ATOM 1160 N N . LEU A 1 152 ? -7.978 -10.088 -0.983 1.00 98.00 152 LEU A N 1
ATOM 1161 C CA . LEU A 1 152 ? -8.853 -9.241 -0.170 1.00 98.00 152 LEU A CA 1
ATOM 1162 C C . LEU A 1 152 ? -10.201 -9.901 0.169 1.00 98.00 152 LEU A C 1
ATOM 1164 O O . LEU A 1 152 ? -10.537 -9.874 1.350 1.00 98.00 152 LEU A O 1
ATOM 1168 N N . PRO A 1 153 ? -10.943 -10.533 -0.766 1.00 98.00 153 PRO A N 1
ATOM 1169 C CA . PRO A 1 153 ? -12.211 -11.181 -0.433 1.00 98.00 153 PRO A CA 1
ATOM 1170 C C . PRO A 1 153 ? -12.079 -12.240 0.663 1.00 98.00 153 PRO A C 1
ATOM 1172 O O . PRO A 1 153 ? -12.856 -12.235 1.617 1.00 98.00 153 PRO A O 1
ATOM 1175 N N . GLU A 1 154 ? -11.080 -13.118 0.562 1.00 97.94 154 GLU A N 1
ATOM 1176 C CA . GLU A 1 154 ? -10.896 -14.201 1.532 1.00 97.94 154 GLU A CA 1
ATOM 1177 C C . GLU A 1 154 ? -10.364 -13.684 2.872 1.00 97.94 154 GLU A C 1
ATOM 1179 O O . GLU A 1 154 ? -10.863 -14.051 3.935 1.00 97.94 154 GLU A O 1
ATOM 1184 N N . LEU A 1 155 ? -9.397 -12.769 2.834 1.00 98.06 155 LEU A N 1
ATOM 1185 C CA . LEU A 1 155 ? -8.819 -12.150 4.025 1.00 98.06 155 LEU A CA 1
ATOM 1186 C C . LEU A 1 155 ? -9.847 -11.314 4.799 1.00 98.06 155 LEU A C 1
ATOM 1188 O O . LEU A 1 155 ? -9.876 -11.364 6.031 1.00 98.06 155 LEU A O 1
ATOM 1192 N N . CYS A 1 156 ? -10.719 -10.587 4.093 1.00 98.38 156 CYS A N 1
ATOM 1193 C CA . CYS A 1 156 ? -11.807 -9.849 4.728 1.00 98.38 156 CYS A CA 1
ATOM 1194 C C . CYS A 1 156 ? -12.824 -10.799 5.354 1.00 98.38 156 CYS A C 1
ATOM 1196 O O . CYS A 1 156 ? -13.213 -10.588 6.500 1.00 98.38 156 CYS A O 1
ATOM 1198 N N . ARG A 1 157 ? -13.183 -11.884 4.656 1.00 98.38 157 ARG A N 1
ATOM 1199 C CA . ARG A 1 157 ? -14.076 -12.923 5.184 1.00 98.38 157 ARG A CA 1
ATOM 1200 C C . ARG A 1 157 ? -13.544 -13.509 6.497 1.00 98.38 157 ARG A C 1
ATOM 1202 O O . ARG A 1 157 ? -14.273 -13.528 7.481 1.00 98.38 157 ARG A O 1
ATOM 1209 N N . ILE A 1 158 ? -12.268 -13.905 6.545 1.00 98.00 158 ILE A N 1
ATOM 1210 C CA . ILE A 1 158 ? -11.623 -14.459 7.753 1.00 98.00 158 ILE A CA 1
ATOM 1211 C C . ILE A 1 158 ? -11.685 -13.480 8.934 1.00 98.00 158 ILE A C 1
ATOM 1213 O O . ILE A 1 158 ? -11.965 -13.886 10.063 1.00 98.00 158 ILE A O 1
ATOM 1217 N N . ALA A 1 159 ? -11.419 -12.195 8.692 1.00 97.81 159 ALA A N 1
ATOM 1218 C CA . ALA A 1 159 ? -11.469 -11.179 9.739 1.00 97.81 159 ALA A CA 1
ATOM 1219 C C . ALA A 1 159 ? -12.902 -10.891 10.208 1.00 97.81 159 ALA A C 1
ATOM 1221 O O . ALA A 1 159 ? -13.157 -10.803 11.413 1.00 97.81 159 ALA A O 1
ATOM 1222 N N . HIS A 1 160 ? -13.846 -10.789 9.272 1.00 97.94 160 HIS A N 1
ATOM 1223 C CA . HIS A 1 160 ? -15.256 -10.520 9.556 1.00 97.94 160 HIS A CA 1
ATOM 1224 C C . HIS A 1 160 ? -15.943 -11.673 10.284 1.00 97.94 160 HIS A C 1
ATOM 1226 O O . HIS A 1 160 ? -16.729 -11.401 11.191 1.00 97.94 160 HIS A O 1
ATOM 1232 N N . ASP A 1 161 ? -15.587 -12.928 9.985 1.00 97.19 161 ASP A N 1
ATOM 1233 C CA . ASP A 1 161 ? -16.052 -14.116 10.723 1.00 97.19 161 ASP A CA 1
ATOM 1234 C C . ASP A 1 161 ? -15.743 -14.013 12.231 1.00 97.19 161 ASP A C 1
ATOM 1236 O O . ASP A 1 161 ? -16.452 -14.585 13.056 1.00 97.19 161 ASP A O 1
ATOM 1240 N N . LYS A 1 162 ? -14.709 -13.243 12.596 1.00 96.25 162 LYS A N 1
ATOM 1241 C CA . LYS A 1 162 ? -14.279 -12.981 13.978 1.00 96.25 162 LYS A CA 1
ATOM 1242 C C . LYS A 1 162 ? -14.623 -11.573 14.481 1.00 96.25 162 LYS A C 1
ATOM 1244 O O . LYS A 1 162 ? -14.149 -11.161 15.540 1.00 96.25 162 LYS A O 1
ATOM 1249 N N . GLY A 1 163 ? -15.424 -10.816 13.729 1.00 94.88 163 GLY A N 1
ATOM 1250 C CA . GLY A 1 163 ? -15.852 -9.460 14.086 1.00 94.88 163 GLY A CA 1
ATOM 1251 C C . GLY A 1 163 ? -14.748 -8.394 14.040 1.00 94.88 163 GLY A C 1
ATOM 1252 O O . GLY A 1 163 ? -14.897 -7.342 14.663 1.00 94.88 163 GLY A O 1
ATOM 1253 N N . VAL A 1 164 ? -13.645 -8.641 13.326 1.00 97.25 164 VAL A N 1
ATOM 1254 C CA . VAL A 1 164 ? -12.491 -7.731 13.232 1.00 97.25 164 VAL A CA 1
ATOM 1255 C C . VAL A 1 164 ? -12.621 -6.791 12.039 1.00 97.25 164 VAL A C 1
ATOM 1257 O O . VAL A 1 164 ? -13.018 -7.207 10.955 1.00 97.25 164 VAL A O 1
ATOM 1260 N N . LYS A 1 165 ? -12.250 -5.518 12.221 1.00 97.19 165 LYS A N 1
ATOM 1261 C CA . LYS A 1 165 ? -12.245 -4.519 11.144 1.00 97.19 165 LYS A CA 1
ATOM 1262 C C . LYS A 1 165 ? -11.022 -4.649 10.252 1.00 97.19 165 LYS A C 1
ATOM 1264 O O . LYS A 1 165 ? -9.909 -4.800 10.751 1.00 97.19 165 LYS A O 1
ATOM 1269 N N . VAL A 1 166 ? -11.218 -4.518 8.944 1.00 98.44 166 VAL A N 1
ATOM 1270 C CA . VAL A 1 166 ? -10.147 -4.646 7.952 1.00 98.44 166 VAL A CA 1
ATOM 1271 C C . VAL A 1 166 ? -9.750 -3.278 7.415 1.00 98.44 166 VAL A C 1
ATOM 1273 O O . VAL A 1 166 ? -10.566 -2.561 6.828 1.00 98.44 166 VAL A O 1
ATOM 1276 N N . VAL A 1 167 ? -8.481 -2.924 7.602 1.00 98.19 167 VAL A N 1
ATOM 1277 C CA . VAL A 1 167 ? -7.879 -1.685 7.103 1.00 98.19 167 VAL A CA 1
ATOM 1278 C C . VAL A 1 167 ? -6.903 -2.039 5.988 1.00 98.19 167 VAL A C 1
ATOM 1280 O O . VAL A 1 167 ? -5.921 -2.741 6.222 1.00 98.19 167 VAL A O 1
ATOM 1283 N N . VAL A 1 168 ? -7.168 -1.539 4.781 1.00 97.56 168 VAL A N 1
ATOM 1284 C CA . VAL A 1 168 ? -6.356 -1.822 3.592 1.00 97.56 168 VAL A CA 1
ATOM 1285 C C . VAL A 1 168 ? -5.632 -0.567 3.124 1.00 97.56 168 VAL A C 1
ATOM 1287 O O . VAL A 1 168 ? -6.272 0.418 2.755 1.00 97.56 168 VAL A O 1
ATOM 1290 N N . ASP A 1 169 ? -4.303 -0.607 3.067 1.00 94.81 169 ASP A N 1
ATOM 1291 C CA . ASP A 1 169 ? -3.516 0.379 2.326 1.00 94.81 169 ASP A CA 1
ATOM 1292 C C . ASP A 1 169 ? -3.529 0.021 0.826 1.00 94.81 169 ASP A C 1
ATOM 1294 O O . ASP A 1 169 ? -3.062 -1.033 0.380 1.00 94.81 169 ASP A O 1
ATOM 1298 N N . ASN A 1 170 ? -4.118 0.907 0.028 1.00 93.19 170 ASN A N 1
ATOM 1299 C CA . ASN A 1 170 ? -4.317 0.752 -1.412 1.00 93.19 170 ASN A CA 1
ATOM 1300 C C . ASN A 1 170 ? -3.426 1.720 -2.209 1.00 93.19 170 ASN A C 1
ATOM 1302 O O . ASN A 1 170 ? -3.790 2.186 -3.290 1.00 93.19 170 ASN A O 1
ATOM 1306 N N . THR A 1 171 ? -2.261 2.080 -1.652 1.00 88.75 171 THR A N 1
ATOM 1307 C CA . THR A 1 171 ? -1.332 3.061 -2.240 1.00 88.75 171 THR A CA 1
ATOM 1308 C C . THR A 1 171 ? -0.727 2.615 -3.576 1.00 88.75 171 THR A C 1
ATOM 1310 O O . THR A 1 171 ? -0.474 3.469 -4.423 1.00 88.75 171 THR A O 1
ATOM 1313 N N . PHE A 1 172 ? -0.467 1.320 -3.787 1.00 88.19 172 PHE A N 1
ATOM 1314 C CA . PHE A 1 172 ? 0.197 0.811 -5.008 1.00 88.19 172 PHE A CA 1
ATOM 1315 C C . PHE A 1 172 ? -0.769 0.360 -6.109 1.00 88.19 172 PHE A C 1
ATOM 1317 O O . PHE A 1 172 ? -0.376 0.202 -7.262 1.00 88.19 172 PHE A O 1
ATOM 1324 N N . THR A 1 173 ? -2.041 0.218 -5.769 1.00 88.81 173 THR A N 1
ATOM 1325 C CA . THR A 1 173 ? -3.122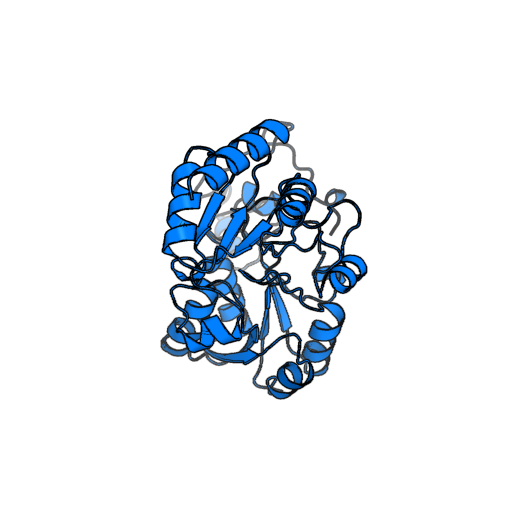 -0.274 -6.634 1.00 88.81 173 THR A CA 1
ATOM 1326 C C . THR A 1 173 ? -4.316 0.691 -6.727 1.00 88.81 173 THR A C 1
ATOM 1328 O O . THR A 1 173 ? -5.448 0.221 -6.902 1.00 88.81 173 THR A O 1
ATOM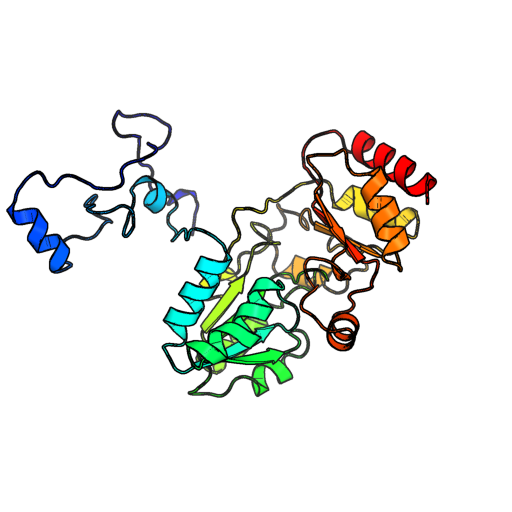 1331 N N . PRO A 1 174 ? -4.147 2.032 -6.635 1.00 85.12 174 PRO A N 1
ATOM 1332 C CA . PRO A 1 174 ? -5.283 2.928 -6.797 1.00 85.12 174 PRO A CA 1
ATOM 1333 C C . PRO A 1 174 ? -5.895 2.704 -8.184 1.00 85.12 174 PRO A C 1
ATOM 1335 O O . PRO A 1 174 ? -5.175 2.482 -9.156 1.00 85.12 174 PRO A O 1
ATOM 1338 N N . MET A 1 175 ? -7.226 2.723 -8.264 1.00 85.19 175 MET A N 1
ATOM 1339 C CA . MET A 1 175 ? -8.033 2.393 -9.453 1.00 85.19 175 MET A CA 1
ATOM 1340 C C . MET A 1 175 ? -7.957 0.936 -9.943 1.00 85.19 175 MET A C 1
ATOM 1342 O O . MET A 1 175 ? -8.966 0.428 -10.429 1.00 85.19 175 MET A O 1
ATOM 1346 N N . ILE A 1 176 ? -6.815 0.257 -9.783 1.00 91.12 176 ILE A N 1
ATOM 1347 C CA . ILE A 1 176 ? -6.635 -1.161 -10.125 1.00 91.12 176 ILE A CA 1
ATOM 1348 C C . ILE A 1 176 ? -7.500 -2.017 -9.205 1.00 91.12 176 ILE A C 1
ATOM 1350 O O . ILE A 1 176 ? -8.300 -2.810 -9.684 1.00 91.12 176 ILE A O 1
ATOM 1354 N N . LEU A 1 177 ? -7.391 -1.828 -7.890 1.00 93.62 177 LEU A N 1
ATOM 1355 C CA . LEU A 1 177 ? -8.226 -2.514 -6.909 1.00 93.62 177 LEU A CA 1
ATOM 1356 C C . LEU A 1 177 ? -9.229 -1.544 -6.290 1.00 93.62 177 LEU A C 1
ATOM 1358 O O . LEU A 1 177 ? -8.932 -0.376 -6.030 1.00 93.62 177 LEU A O 1
ATOM 1362 N N . SER A 1 178 ? -10.423 -2.063 -6.000 1.00 94.94 178 SER A N 1
ATOM 1363 C CA . SER A 1 178 ? -11.464 -1.369 -5.234 1.00 94.94 178 SER A CA 1
ATOM 1364 C C . SER A 1 178 ? -11.710 -2.087 -3.900 1.00 94.94 178 SER A C 1
ATOM 1366 O O . SER A 1 178 ? -12.727 -2.773 -3.785 1.00 94.94 178 SER A O 1
ATOM 1368 N N . PRO A 1 179 ? -10.832 -1.953 -2.880 1.00 96.69 179 PRO A N 1
ATOM 1369 C CA . PRO A 1 179 ? -10.921 -2.738 -1.645 1.00 96.69 179 PRO A CA 1
ATOM 1370 C C . PRO A 1 179 ? -12.282 -2.695 -0.945 1.00 96.69 179 PRO A C 1
ATOM 1372 O O . PRO A 1 179 ? -12.729 -3.718 -0.443 1.00 96.69 179 PRO A O 1
ATOM 1375 N N . ALA A 1 180 ? -12.996 -1.563 -0.981 1.00 95.44 180 ALA A N 1
ATOM 1376 C CA . ALA A 1 180 ? -14.347 -1.454 -0.412 1.00 95.44 180 ALA A CA 1
ATOM 1377 C C . ALA A 1 180 ? -15.339 -2.438 -1.052 1.00 95.44 180 ALA A C 1
ATOM 1379 O O . ALA A 1 180 ? -16.213 -2.967 -0.378 1.00 95.44 180 ALA A O 1
ATOM 1380 N N . ARG A 1 181 ? -15.205 -2.711 -2.358 1.00 95.62 181 ARG A N 1
ATOM 1381 C CA . ARG A 1 181 ? -16.025 -3.714 -3.062 1.00 95.62 181 ARG A CA 1
ATOM 1382 C C . ARG A 1 181 ? -15.568 -5.147 -2.779 1.00 95.62 181 ARG A C 1
ATOM 1384 O O . ARG A 1 181 ? -16.307 -6.075 -3.079 1.00 95.62 181 ARG A O 1
ATOM 1391 N N . LEU A 1 182 ? -14.363 -5.306 -2.238 1.00 97.25 182 LEU A N 1
ATOM 1392 C CA . LEU A 1 182 ? -13.719 -6.582 -1.931 1.00 97.25 182 LEU A CA 1
ATOM 1393 C C . LEU A 1 182 ? -13.778 -6.923 -0.430 1.00 97.25 182 LEU A C 1
ATOM 1395 O O . LEU A 1 182 ? -13.190 -7.916 -0.023 1.00 97.25 182 LEU A O 1
ATOM 1399 N N . GLY A 1 183 ? -14.484 -6.123 0.379 1.00 97.50 183 GLY A N 1
ATOM 1400 C CA . GLY A 1 183 ? -14.741 -6.395 1.798 1.00 97.50 183 GLY A CA 1
ATOM 1401 C C . GLY A 1 183 ? -13.978 -5.520 2.796 1.00 97.50 183 GLY A C 1
ATOM 1402 O O . GLY A 1 183 ? -14.208 -5.651 3.991 1.00 97.50 183 GLY A O 1
ATOM 1403 N N . ALA A 1 184 ? -13.105 -4.610 2.358 1.00 97.94 184 ALA A N 1
ATOM 1404 C CA . ALA A 1 184 ? -12.389 -3.734 3.286 1.00 97.94 184 ALA A CA 1
ATOM 1405 C C . ALA A 1 184 ? -13.339 -2.747 3.989 1.00 97.94 184 ALA A C 1
ATOM 1407 O O . ALA A 1 184 ? -14.175 -2.121 3.334 1.00 97.94 184 ALA A O 1
ATOM 1408 N N . ASP A 1 185 ? -13.160 -2.547 5.299 1.00 97.44 185 ASP A N 1
ATOM 1409 C CA . ASP A 1 185 ? -13.928 -1.564 6.073 1.00 97.44 185 ASP A CA 1
ATOM 1410 C C . ASP A 1 185 ? -13.361 -0.146 5.916 1.00 97.44 185 ASP A C 1
ATOM 1412 O O . ASP A 1 185 ? -14.113 0.825 5.822 1.00 97.44 185 ASP A O 1
ATOM 1416 N N . ILE A 1 186 ? -12.030 -0.014 5.905 1.00 96.50 186 ILE A N 1
ATOM 1417 C CA . ILE A 1 186 ? -11.331 1.271 5.782 1.00 96.50 186 ILE A CA 1
ATOM 1418 C C . ILE A 1 186 ? -10.230 1.152 4.737 1.00 96.50 186 ILE A C 1
ATOM 1420 O O . ILE A 1 186 ? -9.466 0.188 4.728 1.00 96.50 186 ILE A O 1
ATOM 1424 N N . ILE A 1 187 ? -10.122 2.168 3.882 1.00 94.56 187 ILE A N 1
ATOM 1425 C CA . ILE A 1 187 ? -9.092 2.251 2.849 1.00 94.56 187 ILE A CA 1
ATOM 1426 C C . ILE A 1 187 ? -8.174 3.427 3.150 1.00 94.56 187 ILE A C 1
ATOM 1428 O O . ILE A 1 187 ? -8.634 4.548 3.370 1.00 94.56 187 ILE A O 1
ATOM 1432 N N . VAL A 1 188 ? -6.873 3.171 3.123 1.00 91.50 188 VAL A N 1
ATOM 1433 C CA . VAL A 1 188 ? -5.828 4.182 3.260 1.00 91.50 188 VAL A CA 1
ATOM 1434 C C . VAL A 1 188 ? -5.118 4.350 1.921 1.00 91.50 188 VAL A C 1
ATOM 1436 O O . VAL A 1 188 ? -4.843 3.381 1.220 1.00 91.50 188 VAL A O 1
ATOM 1439 N N . HIS A 1 189 ? -4.803 5.594 1.568 1.00 87.62 189 HIS A N 1
ATOM 1440 C CA . HIS A 1 189 ? -4.016 5.924 0.386 1.00 87.62 189 HIS A CA 1
ATOM 1441 C C . HIS A 1 189 ? -2.914 6.926 0.731 1.00 87.62 189 HIS A C 1
ATOM 1443 O O . HIS A 1 189 ? -3.130 7.880 1.482 1.00 87.62 189 HIS A O 1
ATOM 1449 N N . SER A 1 190 ? -1.747 6.772 0.107 1.00 83.00 190 SER A N 1
ATOM 1450 C CA . SER A 1 190 ? -0.764 7.848 -0.017 1.00 83.00 190 SER A CA 1
ATOM 1451 C C . SER A 1 190 ? -0.992 8.615 -1.316 1.00 83.00 190 SER A C 1
ATOM 1453 O O . SER A 1 190 ? -0.556 8.177 -2.377 1.00 83.00 190 SER A O 1
ATOM 1455 N N . LEU A 1 191 ? -1.583 9.809 -1.231 1.00 72.44 191 LEU A N 1
ATOM 1456 C CA . LEU A 1 191 ? -1.775 10.695 -2.394 1.00 72.44 191 LEU A CA 1
ATOM 1457 C C . LEU A 1 191 ? -0.455 11.227 -2.992 1.00 72.44 191 LEU A C 1
ATOM 1459 O O . LEU A 1 191 ? -0.442 11.859 -4.040 1.00 72.44 191 LEU A O 1
ATOM 1463 N N . THR A 1 192 ? 0.680 10.973 -2.337 1.00 57.97 192 THR A N 1
ATOM 1464 C CA . THR A 1 192 ? 2.021 11.319 -2.834 1.00 57.97 192 THR A CA 1
ATOM 1465 C C . THR A 1 192 ? 2.566 10.331 -3.870 1.00 57.97 192 THR A C 1
ATOM 1467 O O . THR A 1 192 ? 3.684 10.517 -4.357 1.00 57.97 192 THR A O 1
ATOM 1470 N N . LYS A 1 193 ? 1.830 9.256 -4.177 1.00 67.00 193 LYS A N 1
ATOM 1471 C CA . LYS A 1 193 ? 2.198 8.235 -5.165 1.00 67.00 193 LYS A CA 1
ATOM 1472 C C . LYS A 1 193 ? 1.148 8.208 -6.272 1.00 67.00 193 LYS A C 1
ATOM 1474 O O . LYS A 1 193 ? -0.033 8.394 -6.005 1.00 67.00 193 LYS A O 1
ATOM 1479 N N . TYR A 1 194 ? 1.593 7.996 -7.508 1.00 60.66 194 TYR A N 1
ATOM 1480 C CA . TYR A 1 194 ? 0.742 8.072 -8.693 1.00 60.66 194 TYR A CA 1
ATOM 1481 C C . TYR A 1 194 ? 0.864 6.822 -9.557 1.00 60.66 194 TYR A C 1
ATOM 1483 O O . TYR A 1 194 ? 1.916 6.184 -9.618 1.00 60.66 194 TYR A O 1
ATOM 1491 N N . ILE A 1 195 ? -0.234 6.522 -10.250 1.00 53.62 195 ILE A N 1
ATOM 1492 C CA . ILE A 1 195 ? -0.302 5.556 -11.344 1.00 53.62 195 ILE A CA 1
ATOM 1493 C C . ILE A 1 195 ? 0.509 6.116 -12.507 1.00 53.62 195 ILE A C 1
ATOM 1495 O O . ILE A 1 195 ? 0.398 7.293 -12.849 1.00 53.62 195 ILE A O 1
ATOM 1499 N N . SER A 1 196 ? 1.295 5.259 -13.137 1.00 56.88 196 SER A N 1
ATOM 1500 C CA . SER A 1 196 ? 1.993 5.585 -14.366 1.00 56.88 196 SER A CA 1
ATOM 1501 C C . SER A 1 196 ? 1.888 4.426 -15.342 1.00 56.88 196 SER A C 1
ATOM 1503 O O . SER A 1 196 ? 1.937 3.266 -14.932 1.00 56.88 196 SER A O 1
ATOM 1505 N N . GLY A 1 197 ? 1.730 4.748 -16.624 1.00 56.47 197 GLY A N 1
ATOM 1506 C CA . GLY A 1 197 ? 1.703 3.774 -17.710 1.00 56.47 197 GLY A CA 1
ATOM 1507 C C . GLY A 1 197 ? 3.101 3.483 -18.263 1.00 56.47 197 GLY A C 1
ATOM 1508 O O . GLY A 1 197 ? 3.995 4.329 -18.216 1.00 56.47 197 GLY A O 1
ATOM 1509 N N . GLY A 1 198 ? 3.285 2.283 -18.821 1.00 66.31 198 GLY A N 1
ATOM 1510 C CA . GLY A 1 198 ? 4.505 1.880 -19.536 1.00 66.31 198 GLY A CA 1
ATOM 1511 C C . GLY A 1 198 ? 5.414 0.897 -18.795 1.00 66.31 198 GLY A C 1
ATOM 1512 O O . GLY A 1 198 ? 6.399 0.444 -19.378 1.00 66.31 198 GLY A O 1
ATOM 1513 N N . ALA A 1 199 ? 5.086 0.530 -17.552 1.00 76.38 199 ALA A N 1
ATOM 1514 C CA . ALA A 1 199 ? 5.827 -0.492 -16.816 1.00 76.38 199 ALA A CA 1
ATOM 1515 C C . ALA A 1 199 ? 5.735 -1.875 -17.485 1.00 76.38 199 ALA A C 1
ATOM 1517 O O . ALA A 1 199 ? 6.751 -2.558 -17.538 1.00 76.38 199 ALA A O 1
ATOM 1518 N N . ASP A 1 200 ? 4.598 -2.230 -18.100 1.00 77.38 200 ASP A N 1
ATOM 1519 C CA . ASP A 1 200 ? 4.428 -3.494 -18.837 1.00 77.38 200 ASP A CA 1
ATOM 1520 C C . ASP A 1 200 ? 5.496 -3.700 -19.915 1.00 77.38 200 ASP A C 1
ATOM 1522 O O . ASP A 1 200 ? 6.138 -4.749 -19.992 1.00 77.38 200 ASP A O 1
ATOM 1526 N N . VAL A 1 201 ? 5.733 -2.674 -20.737 1.00 75.38 201 VAL A N 1
ATOM 1527 C CA . VAL A 1 201 ? 6.672 -2.786 -21.858 1.00 75.38 201 VAL A CA 1
ATOM 1528 C C . VAL A 1 201 ? 8.119 -2.785 -21.369 1.00 75.38 201 VAL A C 1
ATOM 1530 O O . VAL A 1 201 ? 8.943 -3.544 -21.884 1.00 75.38 201 VAL A O 1
ATOM 1533 N N . ILE A 1 202 ? 8.433 -1.980 -20.349 1.00 80.12 202 ILE A N 1
ATOM 1534 C CA . ILE A 1 202 ? 9.770 -1.951 -19.743 1.00 80.12 202 ILE A CA 1
ATOM 1535 C C . ILE A 1 202 ? 10.077 -3.297 -19.076 1.00 80.12 202 ILE A C 1
ATOM 1537 O O . ILE A 1 202 ? 11.102 -3.901 -19.388 1.00 80.12 202 ILE A O 1
ATOM 1541 N N . ALA A 1 203 ? 9.174 -3.805 -18.234 1.00 80.44 203 ALA A N 1
ATOM 1542 C CA . ALA A 1 203 ? 9.328 -5.087 -17.551 1.00 80.44 203 ALA A CA 1
ATOM 1543 C C . ALA A 1 203 ? 9.461 -6.245 -18.551 1.00 80.44 203 ALA A C 1
ATOM 1545 O O . ALA A 1 203 ? 10.383 -7.054 -18.442 1.00 80.44 203 ALA A O 1
ATOM 1546 N N . GLY A 1 204 ? 8.603 -6.285 -19.577 1.00 78.31 204 GLY A N 1
ATOM 1547 C CA . GLY A 1 204 ? 8.671 -7.300 -20.629 1.00 78.31 204 GLY A CA 1
ATOM 1548 C C . GLY A 1 204 ? 9.985 -7.264 -21.417 1.00 78.31 204 GLY A C 1
ATOM 1549 O O . GLY A 1 204 ? 10.507 -8.310 -21.805 1.00 78.31 204 GLY A O 1
ATOM 1550 N N . THR A 1 205 ? 10.569 -6.081 -21.627 1.00 82.19 205 THR A N 1
ATOM 1551 C CA . THR A 1 205 ? 11.849 -5.961 -22.342 1.00 82.19 205 THR A CA 1
ATOM 1552 C C . THR A 1 205 ? 13.040 -6.316 -21.449 1.00 82.19 205 THR A C 1
ATOM 1554 O O . THR A 1 205 ? 13.903 -7.085 -21.872 1.00 82.19 205 THR A O 1
ATOM 1557 N N . MET A 1 206 ? 13.048 -5.883 -20.184 1.00 87.25 206 MET A N 1
ATOM 1558 C CA . MET A 1 206 ? 14.024 -6.341 -19.181 1.00 87.25 206 MET A CA 1
ATOM 1559 C C . MET A 1 206 ? 14.016 -7.871 -19.048 1.00 87.25 206 MET A C 1
ATOM 1561 O O . MET A 1 206 ? 15.074 -8.499 -18.961 1.00 87.25 206 MET A O 1
ATOM 1565 N N . LYS A 1 207 ? 12.831 -8.490 -19.109 1.00 85.31 207 LYS A N 1
ATOM 1566 C CA . LYS A 1 207 ? 12.699 -9.947 -19.070 1.00 85.31 207 LYS A CA 1
ATOM 1567 C C . LYS A 1 207 ? 13.344 -10.632 -20.275 1.00 85.31 207 LYS A C 1
ATOM 1569 O O . LYS A 1 207 ? 14.027 -11.640 -20.101 1.00 85.31 207 LYS A O 1
ATOM 1574 N N . LYS A 1 208 ? 13.192 -10.082 -21.487 1.00 84.69 208 LYS A N 1
ATOM 1575 C CA . LYS A 1 208 ? 13.874 -10.593 -22.697 1.00 84.69 208 LYS A CA 1
ATOM 1576 C C . LYS A 1 208 ? 15.400 -10.561 -22.558 1.00 84.69 208 LYS A C 1
ATOM 1578 O O . LYS A 1 208 ? 16.070 -11.441 -23.093 1.00 84.69 208 LYS A O 1
ATOM 1583 N N . LEU A 1 209 ? 15.934 -9.611 -21.786 1.00 85.06 209 LEU A N 1
ATOM 1584 C CA . LEU A 1 209 ? 17.354 -9.531 -21.418 1.00 85.06 209 LEU A CA 1
ATOM 1585 C C . LEU A 1 209 ? 17.760 -10.471 -20.266 1.00 85.06 209 LEU A C 1
ATOM 1587 O O . LEU A 1 209 ? 18.910 -10.443 -19.838 1.00 85.06 209 LEU A O 1
ATOM 1591 N N . ARG A 1 210 ? 16.848 -11.323 -19.776 1.00 87.75 210 ARG A N 1
ATOM 1592 C CA . ARG A 1 210 ? 17.057 -12.269 -18.661 1.00 87.75 210 ARG A CA 1
ATOM 1593 C C . ARG A 1 210 ? 17.398 -11.605 -17.324 1.00 87.75 210 ARG A C 1
ATOM 1595 O O . ARG A 1 210 ? 17.999 -12.239 -16.460 1.00 87.75 210 ARG A O 1
ATOM 1602 N N . LEU A 1 211 ? 16.981 -10.355 -17.137 1.00 89.25 211 LEU A N 1
ATOM 1603 C CA . LEU A 1 211 ? 17.068 -9.691 -15.842 1.00 89.25 211 LEU A CA 1
ATOM 1604 C C . LEU A 1 211 ? 16.039 -10.279 -14.864 1.00 89.25 211 LEU A C 1
ATOM 1606 O O . LEU A 1 211 ? 14.953 -10.716 -15.264 1.00 89.25 211 LEU A O 1
ATOM 1610 N N . LYS A 1 212 ? 16.374 -10.277 -13.570 1.00 91.50 212 LYS A N 1
ATOM 1611 C CA . LYS A 1 212 ? 15.473 -10.700 -12.492 1.00 91.50 212 LYS A CA 1
ATOM 1612 C C . LYS A 1 212 ? 14.490 -9.572 -12.182 1.00 91.50 212 LYS A C 1
ATOM 1614 O O . LYS A 1 212 ? 14.800 -8.657 -11.425 1.00 91.50 212 LYS A O 1
ATOM 1619 N N . VAL A 1 213 ? 13.321 -9.621 -12.811 1.00 91.44 213 VAL A N 1
ATOM 1620 C CA . VAL A 1 213 ? 12.278 -8.595 -12.686 1.00 91.44 213 VAL A CA 1
ATOM 1621 C C . VAL A 1 213 ? 11.077 -9.159 -11.944 1.00 91.44 213 VAL A C 1
ATOM 1623 O O . VAL A 1 213 ? 10.590 -10.235 -12.286 1.00 91.44 213 VAL A O 1
ATOM 1626 N N . ILE A 1 214 ? 10.577 -8.398 -10.976 1.00 91.69 214 ILE A N 1
ATOM 1627 C CA . ILE A 1 214 ? 9.311 -8.650 -10.292 1.00 91.69 214 ILE A CA 1
ATOM 1628 C C . ILE A 1 214 ? 8.327 -7.586 -10.773 1.00 91.69 214 ILE A C 1
ATOM 1630 O O . ILE A 1 214 ? 8.500 -6.393 -10.515 1.00 91.69 214 ILE A O 1
ATOM 1634 N N . TYR A 1 215 ? 7.314 -8.014 -11.520 1.00 91.69 215 TYR A N 1
ATOM 1635 C CA . TYR A 1 215 ? 6.258 -7.142 -12.016 1.00 91.69 215 TYR A CA 1
ATOM 1636 C C . TYR A 1 215 ? 4.976 -7.936 -12.261 1.00 91.69 215 TYR A C 1
ATOM 1638 O O . TYR A 1 215 ? 5.015 -9.005 -12.863 1.00 91.69 215 TYR A O 1
ATOM 1646 N N . LEU A 1 216 ? 3.837 -7.393 -11.837 1.00 89.94 216 LEU A N 1
ATOM 1647 C CA . LEU A 1 216 ? 2.545 -8.088 -11.880 1.00 89.94 216 LEU A CA 1
ATOM 1648 C C . LEU A 1 216 ? 2.010 -8.337 -13.294 1.00 89.94 216 LEU A C 1
ATOM 1650 O O . LEU A 1 216 ? 1.266 -9.293 -13.511 1.00 89.94 216 LEU A O 1
ATOM 1654 N N . GLY A 1 217 ? 2.396 -7.510 -14.267 1.00 88.06 217 GLY A N 1
ATOM 1655 C CA . GLY A 1 217 ? 2.016 -7.713 -15.668 1.00 88.06 217 GLY A CA 1
ATOM 1656 C C . GLY A 1 217 ? 2.775 -8.845 -16.366 1.00 88.06 217 GLY A C 1
ATOM 1657 O O . GLY A 1 217 ? 2.402 -9.224 -17.472 1.00 88.06 217 GLY A O 1
ATOM 1658 N N . LEU A 1 218 ? 3.804 -9.426 -15.736 1.00 90.19 218 LEU A N 1
ATOM 1659 C CA . LEU A 1 218 ? 4.508 -10.596 -16.267 1.00 90.19 218 LEU A CA 1
ATOM 1660 C C . LEU A 1 218 ? 3.706 -11.877 -15.996 1.00 90.19 218 LEU A C 1
ATOM 1662 O O . LEU A 1 218 ? 3.241 -12.089 -14.878 1.00 90.19 218 LEU A O 1
ATOM 1666 N N . GLU A 1 219 ? 3.534 -12.727 -17.013 1.00 86.81 219 GLU A N 1
ATOM 1667 C CA . GLU A 1 219 ? 2.711 -13.951 -16.941 1.00 86.81 219 GLU A CA 1
ATOM 1668 C C . GLU A 1 219 ? 3.202 -14.946 -15.881 1.00 86.81 219 GLU A C 1
ATOM 1670 O O . GLU A 1 219 ? 2.408 -15.683 -15.302 1.00 86.81 219 GLU A O 1
ATOM 1675 N N . GLU A 1 220 ? 4.503 -14.950 -15.598 1.00 86.81 220 GLU A N 1
ATOM 1676 C CA . GLU A 1 220 ? 5.118 -15.796 -14.579 1.00 86.81 220 GLU A CA 1
ATOM 1677 C C . GLU A 1 220 ? 4.925 -15.295 -13.141 1.00 86.81 220 GLU A C 1
ATOM 1679 O O . GLU A 1 220 ? 5.300 -16.004 -12.204 1.00 86.81 220 GLU A O 1
ATOM 1684 N N . HIS A 1 221 ? 4.399 -14.080 -12.939 1.00 90.62 221 HIS A N 1
ATOM 1685 C CA . HIS A 1 221 ? 4.201 -13.562 -11.591 1.00 90.62 221 HIS A CA 1
ATOM 1686 C C . HIS A 1 221 ? 3.142 -14.412 -10.869 1.00 90.62 221 HIS A C 1
ATOM 1688 O O . HIS A 1 221 ? 2.015 -14.516 -11.367 1.00 90.62 221 HIS A O 1
ATOM 1694 N N . PRO A 1 222 ? 3.447 -14.980 -9.684 1.00 90.50 222 PRO A N 1
ATOM 1695 C CA . PRO A 1 222 ? 2.573 -15.955 -9.023 1.00 90.50 222 PRO A CA 1
ATOM 1696 C C . PRO A 1 222 ? 1.169 -15.399 -8.760 1.00 90.50 222 PRO A C 1
ATOM 1698 O O . PRO A 1 222 ? 0.171 -16.091 -8.950 1.00 90.50 222 PRO A O 1
ATOM 1701 N N . ASP A 1 223 ? 1.089 -14.111 -8.424 1.00 92.88 223 ASP A N 1
ATOM 1702 C CA . ASP A 1 223 ? -0.173 -13.463 -8.074 1.00 92.88 223 ASP A CA 1
ATOM 1703 C C . ASP A 1 223 ? -0.889 -12.772 -9.249 1.00 92.88 223 ASP A C 1
ATOM 1705 O O . ASP A 1 223 ? -1.905 -12.105 -9.037 1.00 92.88 223 ASP A O 1
ATOM 1709 N N . GLN A 1 224 ? -0.413 -12.909 -10.496 1.00 92.38 224 GLN A N 1
ATOM 1710 C CA . GLN A 1 224 ? -1.051 -12.230 -11.635 1.00 92.38 224 GLN A CA 1
ATOM 1711 C C . GLN A 1 224 ? -2.521 -12.649 -11.788 1.00 92.38 224 GLN A C 1
ATOM 1713 O O . GLN A 1 224 ? -3.401 -11.807 -11.984 1.00 92.38 224 GLN A O 1
ATOM 1718 N N . SER A 1 225 ? -2.791 -13.952 -11.700 1.00 94.44 225 SER A N 1
ATOM 1719 C CA . SER A 1 225 ? -4.149 -14.490 -11.833 1.00 94.44 225 SER A CA 1
ATOM 1720 C C . SER A 1 225 ? -5.061 -14.000 -10.708 1.00 94.44 225 SER A C 1
ATOM 1722 O O . SER A 1 225 ? -6.211 -13.638 -10.959 1.00 94.44 225 SER A O 1
ATOM 1724 N N . LEU A 1 226 ? -4.531 -13.921 -9.483 1.00 95.31 226 LEU A N 1
ATOM 1725 C CA . LEU A 1 226 ? -5.256 -13.389 -8.332 1.00 95.31 226 LEU A CA 1
ATOM 1726 C C . LEU A 1 226 ? -5.603 -11.913 -8.548 1.00 95.31 226 LEU A C 1
ATOM 1728 O O . LEU A 1 226 ? -6.767 -11.539 -8.404 1.00 95.31 226 LEU A O 1
ATOM 1732 N N . LEU A 1 227 ? -4.639 -11.090 -8.971 1.00 93.94 227 LEU A N 1
ATOM 1733 C CA . LEU A 1 227 ? -4.893 -9.684 -9.277 1.00 93.94 227 LEU A CA 1
ATOM 1734 C C . LEU A 1 227 ? -5.967 -9.533 -10.355 1.00 93.94 227 LEU A C 1
ATOM 1736 O O . LEU A 1 227 ? -6.933 -8.811 -10.133 1.00 93.94 227 LEU A O 1
ATOM 1740 N N . LYS A 1 228 ? -5.852 -10.252 -11.481 1.00 93.69 228 LYS A N 1
ATOM 1741 C CA . LYS A 1 228 ? -6.847 -10.217 -12.570 1.00 93.69 228 LYS A CA 1
ATOM 1742 C C . LYS A 1 228 ? -8.261 -10.553 -12.088 1.00 93.69 228 LYS A C 1
ATOM 1744 O O . LYS A 1 228 ? -9.211 -9.949 -12.566 1.00 93.69 228 LYS A O 1
ATOM 1749 N N . SER A 1 229 ? -8.406 -11.462 -11.121 1.00 95.44 229 SER A N 1
ATOM 1750 C CA . SER A 1 229 ? -9.719 -11.829 -10.569 1.00 95.44 229 SER A CA 1
ATOM 1751 C C . SER A 1 229 ? -10.390 -10.723 -9.737 1.00 95.44 229 SER A C 1
ATOM 1753 O O . SER A 1 229 ? -11.604 -10.755 -9.544 1.00 95.44 229 SER A O 1
ATOM 1755 N N . MET A 1 230 ? -9.619 -9.743 -9.248 1.00 95.38 230 MET A N 1
ATOM 1756 C CA . MET A 1 230 ? -10.097 -8.657 -8.379 1.00 95.38 230 MET A CA 1
ATOM 1757 C C . MET A 1 230 ? -9.983 -7.264 -9.018 1.00 95.38 230 MET A C 1
ATOM 1759 O O . MET A 1 230 ? -10.601 -6.311 -8.534 1.00 95.38 230 MET A O 1
ATOM 1763 N N . ALA A 1 231 ? -9.154 -7.125 -10.054 1.00 92.81 231 ALA A N 1
ATOM 1764 C CA . ALA A 1 231 ? -8.773 -5.850 -10.636 1.00 92.81 231 ALA A CA 1
ATOM 1765 C C . ALA A 1 231 ? -9.831 -5.273 -11.580 1.00 92.81 231 ALA A C 1
ATOM 1767 O O . ALA A 1 231 ? -10.626 -5.978 -12.197 1.00 92.81 231 ALA A O 1
ATOM 1768 N N . ASN A 1 232 ? -9.795 -3.954 -11.737 1.00 89.94 232 ASN A N 1
ATOM 1769 C CA . ASN A 1 232 ? -10.466 -3.266 -12.823 1.00 89.94 232 ASN A CA 1
ATOM 1770 C C . ASN A 1 232 ? -9.626 -3.393 -14.099 1.00 89.94 232 ASN A C 1
ATOM 1772 O O . ASN A 1 232 ? -8.543 -2.814 -14.200 1.00 89.94 232 ASN A O 1
ATOM 1776 N N . GLU A 1 233 ? -10.156 -4.120 -15.080 1.00 84.56 233 GLU A N 1
ATOM 1777 C CA . GLU A 1 23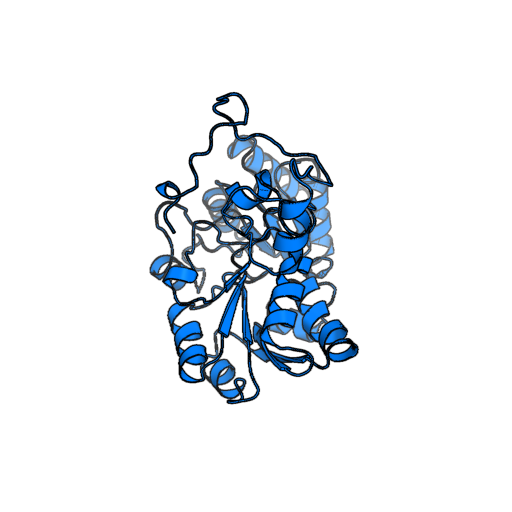3 ? -9.468 -4.474 -16.328 1.00 84.56 233 GLU A CA 1
ATOM 1778 C C . GLU A 1 233 ? -8.936 -3.261 -17.111 1.00 84.56 233 GLU A C 1
ATOM 1780 O O . GLU A 1 233 ? -7.947 -3.372 -17.831 1.00 84.56 233 GLU A O 1
ATOM 1785 N N . ASN A 1 234 ? -9.532 -2.077 -16.929 1.00 84.81 234 ASN A N 1
ATOM 1786 C CA . ASN A 1 234 ? -9.154 -0.867 -17.663 1.00 84.81 234 ASN A CA 1
ATOM 1787 C C . ASN A 1 234 ? -7.872 -0.180 -17.153 1.00 84.81 234 ASN A C 1
ATOM 1789 O O . ASN A 1 234 ? -7.414 0.773 -17.783 1.00 84.81 234 ASN A O 1
ATOM 1793 N N . TYR A 1 235 ? -7.306 -0.609 -16.018 1.00 82.88 235 TYR A N 1
ATOM 1794 C CA . TYR A 1 235 ? -6.202 0.102 -15.347 1.00 82.88 235 TYR A CA 1
ATOM 1795 C C . TYR A 1 235 ? -4.855 -0.642 -15.355 1.00 82.88 235 TYR A C 1
ATOM 1797 O O . TYR A 1 235 ? -3.867 -0.115 -14.840 1.00 82.88 235 TYR A O 1
ATOM 1805 N N . GLY A 1 236 ? -4.783 -1.826 -15.975 1.00 86.62 236 GLY A N 1
ATOM 1806 C CA . GLY A 1 236 ? -3.544 -2.602 -16.108 1.00 86.62 236 GLY A CA 1
ATOM 1807 C C . GLY A 1 236 ? -2.965 -3.077 -14.766 1.00 86.62 236 GLY A C 1
ATOM 1808 O O . GLY A 1 236 ? -3.702 -3.320 -13.812 1.00 86.62 236 GLY A O 1
ATOM 1809 N N . PHE A 1 237 ? -1.636 -3.214 -14.696 1.00 87.88 237 PHE A N 1
ATOM 1810 C CA . PHE A 1 237 ? -0.921 -3.815 -13.553 1.00 87.88 237 PHE A CA 1
ATOM 1811 C C . PHE A 1 237 ? -0.132 -2.808 -12.701 1.00 87.88 237 PHE A C 1
ATOM 1813 O O . PHE A 1 237 ? 0.588 -3.190 -11.780 1.00 87.88 237 PHE A O 1
ATOM 1820 N N . GLY A 1 238 ? -0.281 -1.512 -12.984 1.00 85.69 238 GLY A N 1
ATOM 1821 C CA . GLY A 1 238 ? 0.377 -0.431 -12.251 1.00 85.69 238 GLY A CA 1
ATOM 1822 C C . GLY A 1 238 ? 1.774 -0.083 -12.768 1.00 85.69 238 GLY A C 1
ATOM 1823 O O . GLY A 1 238 ? 2.320 -0.723 -13.663 1.00 85.69 238 GLY A O 1
ATOM 1824 N N . GLY A 1 239 ? 2.341 0.987 -12.207 1.00 85.25 239 GLY A N 1
ATOM 1825 C CA . GLY A 1 239 ? 3.598 1.597 -12.663 1.00 85.25 239 GLY A CA 1
ATOM 1826 C C . GLY A 1 239 ? 4.835 1.227 -11.842 1.00 85.25 239 GLY A C 1
ATOM 1827 O O . GLY A 1 239 ? 5.872 1.872 -11.995 1.00 85.25 239 GLY A O 1
ATOM 1828 N N . ILE A 1 240 ? 4.720 0.256 -10.934 1.00 87.62 240 ILE A N 1
ATOM 1829 C CA . ILE A 1 240 ? 5.790 -0.141 -10.015 1.00 87.62 240 ILE A CA 1
ATOM 1830 C C . ILE A 1 240 ? 6.307 -1.510 -10.431 1.00 87.62 240 ILE A C 1
ATOM 1832 O O . ILE A 1 240 ? 5.522 -2.441 -10.577 1.00 87.62 240 ILE A O 1
ATOM 1836 N N . LEU A 1 241 ? 7.620 -1.623 -10.594 1.00 89.75 241 LEU A N 1
ATOM 1837 C CA . LEU A 1 241 ? 8.320 -2.886 -10.812 1.00 89.75 241 LEU A CA 1
ATOM 1838 C C . LEU A 1 241 ? 9.562 -2.940 -9.928 1.00 89.75 241 LEU A C 1
ATOM 1840 O O . LEU A 1 241 ? 10.077 -1.896 -9.515 1.00 89.75 241 LEU A O 1
ATOM 1844 N N . CYS A 1 242 ? 10.065 -4.140 -9.674 1.00 91.69 242 CYS A N 1
ATOM 1845 C CA . CYS A 1 242 ? 11.343 -4.332 -9.005 1.00 91.69 242 CYS A CA 1
ATOM 1846 C C . CYS A 1 242 ? 12.331 -5.060 -9.914 1.00 91.69 242 CYS A C 1
ATOM 1848 O O . CYS A 1 242 ? 11.953 -5.933 -10.693 1.00 91.69 242 CYS A O 1
ATOM 1850 N N . LEU A 1 243 ? 13.599 -4.682 -9.807 1.00 92.25 243 LEU A N 1
ATOM 1851 C CA . LEU A 1 243 ? 14.724 -5.260 -10.525 1.00 92.25 243 LEU A CA 1
ATOM 1852 C C . LEU A 1 243 ? 15.767 -5.695 -9.499 1.00 92.25 243 LEU A C 1
ATOM 1854 O O . LEU A 1 243 ? 16.285 -4.867 -8.752 1.00 92.25 243 LEU A O 1
ATOM 1858 N N . ASP A 1 244 ? 16.071 -6.984 -9.462 1.00 92.75 244 ASP A N 1
ATOM 1859 C CA . ASP A 1 244 ? 17.089 -7.536 -8.579 1.00 92.75 244 ASP A CA 1
ATOM 1860 C C . ASP A 1 244 ? 18.457 -7.541 -9.275 1.00 92.75 244 ASP A C 1
ATOM 1862 O O . ASP A 1 244 ? 18.703 -8.319 -10.201 1.00 92.75 244 ASP A O 1
ATOM 1866 N N . MET A 1 245 ? 19.346 -6.660 -8.810 1.00 92.75 245 MET A N 1
ATOM 1867 C CA . MET A 1 245 ? 20.743 -6.571 -9.249 1.00 92.75 245 MET A CA 1
ATOM 1868 C C . MET A 1 245 ? 21.693 -7.422 -8.393 1.00 92.75 245 MET A C 1
ATOM 1870 O O . MET A 1 245 ? 22.911 -7.328 -8.552 1.00 92.75 245 MET A O 1
ATOM 1874 N N . GLU A 1 246 ? 21.146 -8.260 -7.507 1.00 90.50 246 GLU A N 1
ATOM 1875 C CA . GLU A 1 246 ? 21.810 -9.182 -6.576 1.00 90.50 246 GLU A CA 1
ATOM 1876 C C . GLU A 1 246 ? 22.584 -8.485 -5.454 1.00 90.50 246 GLU A C 1
ATOM 1878 O O . GLU A 1 246 ? 22.376 -8.783 -4.277 1.00 90.50 246 GLU A O 1
ATOM 1883 N N . THR A 1 247 ? 23.449 -7.528 -5.798 1.00 90.94 247 THR A N 1
ATOM 1884 C CA . THR A 1 247 ? 24.272 -6.779 -4.846 1.00 90.94 247 THR A CA 1
ATOM 1885 C C . THR A 1 247 ? 23.883 -5.307 -4.802 1.00 90.94 247 THR A C 1
ATOM 1887 O O . THR A 1 247 ? 23.507 -4.705 -5.809 1.00 90.94 247 THR A O 1
ATOM 1890 N N . GLU A 1 248 ? 24.023 -4.707 -3.620 1.00 90.75 248 GLU A N 1
ATOM 1891 C CA . GLU A 1 248 ? 23.787 -3.275 -3.422 1.00 90.75 248 GLU A CA 1
ATOM 1892 C C . GLU A 1 248 ? 24.714 -2.416 -4.300 1.00 90.75 248 GLU A C 1
ATOM 1894 O O . GLU A 1 248 ? 24.285 -1.411 -4.857 1.00 90.75 248 GLU A O 1
ATOM 1899 N N . GLU A 1 249 ? 25.963 -2.847 -4.497 1.00 91.44 249 GLU A N 1
ATOM 1900 C CA . GLU A 1 249 ? 26.941 -2.151 -5.338 1.00 91.44 249 GLU A CA 1
ATOM 1901 C C . GLU A 1 249 ? 26.465 -2.041 -6.796 1.00 91.44 249 GLU A C 1
ATOM 1903 O O . GLU A 1 249 ? 26.399 -0.942 -7.347 1.00 91.44 249 GLU A O 1
ATOM 1908 N N . LYS A 1 250 ? 26.044 -3.162 -7.404 1.00 91.69 250 LYS A N 1
ATOM 1909 C CA . LYS A 1 250 ? 25.494 -3.173 -8.771 1.00 91.69 250 LYS A CA 1
ATOM 1910 C C . LYS A 1 250 ? 24.215 -2.344 -8.861 1.00 91.69 250 LYS A C 1
ATOM 1912 O O . LYS A 1 250 ? 23.998 -1.639 -9.847 1.00 91.69 250 LYS A O 1
ATOM 1917 N N . ALA A 1 251 ? 23.373 -2.411 -7.828 1.00 91.88 251 ALA A N 1
ATOM 1918 C CA . ALA A 1 251 ? 22.147 -1.630 -7.772 1.00 91.88 251 ALA A CA 1
ATOM 1919 C C . ALA A 1 251 ? 22.427 -0.120 -7.756 1.00 91.88 251 ALA A C 1
ATOM 1921 O O . ALA A 1 251 ? 21.824 0.637 -8.521 1.00 91.88 251 ALA A O 1
ATOM 1922 N N . ASN A 1 252 ? 23.373 0.315 -6.924 1.00 90.19 252 ASN A N 1
ATOM 1923 C CA . ASN A 1 252 ? 23.780 1.712 -6.815 1.00 90.19 252 ASN A CA 1
ATOM 1924 C C . ASN A 1 252 ? 24.462 2.210 -8.094 1.00 90.19 252 ASN A C 1
ATOM 1926 O O . ASN A 1 252 ? 24.153 3.314 -8.542 1.00 90.19 252 ASN A O 1
ATOM 1930 N N . GLN A 1 253 ? 25.316 1.398 -8.726 1.00 90.50 253 GLN A N 1
ATOM 1931 C CA . GLN A 1 253 ? 25.909 1.726 -10.028 1.00 90.50 253 GLN A CA 1
ATOM 1932 C C . GLN A 1 253 ? 24.822 1.955 -11.088 1.00 90.50 253 GLN A C 1
ATOM 1934 O O . GLN A 1 253 ? 24.814 3.007 -11.733 1.00 90.50 253 GLN A O 1
ATOM 1939 N N . LEU A 1 254 ? 23.834 1.055 -11.194 1.00 89.94 254 LEU A N 1
ATOM 1940 C CA . LEU A 1 254 ? 22.712 1.222 -12.126 1.00 89.94 254 LEU A CA 1
ATOM 1941 C C . LEU A 1 254 ? 21.924 2.495 -11.862 1.00 89.94 254 LEU A C 1
ATOM 1943 O O . LEU A 1 254 ? 21.680 3.279 -12.781 1.00 89.94 254 LEU A O 1
ATOM 1947 N N . MET A 1 255 ? 21.536 2.719 -10.608 1.00 89.31 255 MET A N 1
ATOM 1948 C CA . MET A 1 255 ? 20.774 3.906 -10.244 1.00 89.31 255 MET A CA 1
ATOM 1949 C C . MET A 1 255 ? 21.561 5.184 -10.540 1.00 89.31 255 MET A C 1
ATOM 1951 O O . MET A 1 255 ? 20.974 6.112 -11.085 1.00 89.31 255 MET A O 1
ATOM 1955 N N . ASN A 1 256 ? 22.872 5.223 -10.282 1.00 87.44 256 ASN A N 1
ATOM 1956 C CA . ASN A 1 256 ? 23.716 6.388 -10.563 1.00 87.44 256 ASN A CA 1
ATOM 1957 C C . ASN A 1 256 ? 23.729 6.769 -12.048 1.00 87.44 256 ASN A C 1
ATOM 1959 O O . ASN A 1 256 ? 23.640 7.951 -12.377 1.00 87.44 256 ASN A O 1
ATOM 1963 N N . HIS A 1 257 ? 23.753 5.788 -12.950 1.00 85.62 257 HIS A N 1
ATOM 1964 C CA . HIS A 1 257 ? 23.642 6.045 -14.390 1.00 85.62 257 HIS A CA 1
ATOM 1965 C C . HIS A 1 257 ? 22.232 6.489 -14.824 1.00 85.62 257 HIS A C 1
ATOM 1967 O O . HIS A 1 257 ? 22.060 7.083 -15.892 1.00 85.62 257 HIS A O 1
ATOM 1973 N N . LEU A 1 258 ? 21.219 6.240 -13.990 1.00 80.69 258 LEU A N 1
ATOM 1974 C CA . LEU A 1 258 ? 19.825 6.622 -14.216 1.00 80.69 258 LEU A CA 1
ATOM 1975 C C . LEU A 1 258 ? 19.398 7.896 -13.450 1.00 80.69 258 LEU A C 1
ATOM 1977 O O . LEU A 1 258 ? 18.309 8.418 -13.719 1.00 80.69 258 LEU A O 1
ATOM 1981 N N . LEU A 1 259 ? 20.247 8.435 -12.557 1.00 60.06 259 LEU A N 1
ATOM 1982 C CA . LEU A 1 259 ? 20.082 9.700 -11.813 1.00 60.06 259 LEU A CA 1
ATOM 1983 C C . LEU A 1 259 ? 20.140 10.915 -12.762 1.00 60.06 259 LEU A C 1
ATOM 1985 O O . LEU A 1 259 ? 21.070 11.710 -12.787 1.00 60.06 259 LEU A O 1
ATOM 1989 N N . GLY A 1 260 ? 19.112 11.057 -13.581 1.00 54.19 260 GLY A N 1
ATOM 1990 C CA . GLY A 1 260 ? 18.885 12.199 -14.471 1.00 54.19 260 GLY A CA 1
ATOM 1991 C C . GLY A 1 260 ? 17.443 12.265 -14.967 1.00 54.19 260 GLY A C 1
ATOM 1992 O O . GLY A 1 260 ? 17.016 13.260 -15.551 1.00 54.19 260 GLY A O 1
ATOM 1993 N N . TYR A 1 261 ? 16.662 11.218 -14.699 1.00 54.84 261 TYR A N 1
ATOM 1994 C CA . TYR A 1 261 ? 15.285 11.101 -15.129 1.00 54.84 261 TYR A CA 1
ATOM 1995 C C . TYR A 1 261 ? 14.327 11.446 -13.985 1.00 54.84 261 TYR A C 1
ATOM 1997 O O . TYR A 1 261 ? 13.874 10.581 -13.244 1.00 54.84 261 TYR A O 1
ATOM 2005 N N . HIS A 1 262 ? 13.993 12.731 -13.851 1.00 55.72 262 HIS A N 1
ATOM 2006 C CA . HIS A 1 262 ? 13.113 13.267 -12.799 1.00 55.72 262 HIS A CA 1
ATOM 2007 C C . HIS A 1 262 ? 11.726 12.597 -12.718 1.00 55.72 262 HIS A C 1
ATOM 2009 O O . HIS A 1 262 ? 11.041 12.735 -11.708 1.00 55.72 262 HIS A O 1
ATOM 2015 N N . ALA A 1 263 ? 11.300 11.882 -13.764 1.00 64.31 263 ALA A N 1
ATOM 2016 C CA . ALA A 1 263 ? 9.996 11.231 -13.813 1.00 64.31 263 ALA A CA 1
ATOM 2017 C C . ALA A 1 263 ? 9.993 9.781 -13.285 1.00 64.31 263 ALA A C 1
ATOM 2019 O O . ALA A 1 263 ? 8.954 9.338 -12.804 1.00 64.31 263 ALA A O 1
ATOM 2020 N N . THR A 1 264 ? 11.113 9.047 -13.340 1.00 73.88 264 THR A N 1
ATOM 2021 C CA . THR A 1 264 ? 11.205 7.652 -12.861 1.00 73.88 264 THR A CA 1
ATOM 2022 C C . THR A 1 264 ? 11.985 7.634 -11.561 1.00 73.88 264 THR A C 1
ATOM 2024 O O . THR A 1 264 ? 13.180 7.918 -11.539 1.00 73.88 264 THR A O 1
ATOM 2027 N N . LEU A 1 265 ? 11.307 7.288 -10.472 1.00 80.06 265 LEU A N 1
ATOM 2028 C CA . LEU A 1 265 ? 11.916 7.245 -9.147 1.00 80.06 265 LEU A CA 1
ATOM 2029 C C . LEU A 1 265 ? 12.403 5.833 -8.849 1.00 80.06 265 LEU A C 1
ATOM 2031 O O . LEU A 1 265 ? 11.664 4.868 -9.032 1.00 80.06 265 LEU A O 1
ATOM 2035 N N . MET A 1 266 ? 13.631 5.720 -8.359 1.00 85.62 266 MET A N 1
ATOM 2036 C CA . MET A 1 266 ? 14.271 4.448 -8.036 1.00 85.62 266 MET A CA 1
ATOM 2037 C C . MET A 1 266 ? 14.825 4.490 -6.620 1.00 85.62 266 MET A C 1
ATOM 2039 O O . MET A 1 266 ? 15.200 5.554 -6.127 1.00 85.62 266 MET A O 1
ATOM 2043 N N . SER A 1 267 ? 14.845 3.345 -5.950 1.00 85.06 267 SER A N 1
ATOM 2044 C CA . SER A 1 267 ? 15.515 3.205 -4.658 1.00 85.06 267 SER A CA 1
ATOM 2045 C C . SER A 1 267 ? 15.919 1.749 -4.441 1.00 85.06 267 SER A C 1
ATOM 2047 O O . SER A 1 267 ? 15.189 0.836 -4.834 1.00 85.06 267 SER A O 1
ATOM 2049 N N . CYS A 1 268 ? 17.086 1.534 -3.829 1.00 86.62 268 CYS A N 1
ATOM 2050 C CA . CYS A 1 268 ? 17.512 0.213 -3.378 1.00 86.62 268 CYS A CA 1
ATOM 2051 C C . CYS A 1 268 ? 16.740 -0.134 -2.102 1.00 86.62 268 CYS A C 1
ATOM 2053 O O . CYS A 1 268 ? 16.935 0.486 -1.054 1.00 86.62 268 CYS A O 1
ATOM 2055 N N . SER A 1 269 ? 15.803 -1.072 -2.194 1.00 81.44 269 SER A N 1
ATOM 2056 C CA . SER A 1 269 ? 14.821 -1.334 -1.137 1.00 81.44 269 SER A CA 1
ATOM 2057 C C . SER A 1 269 ? 15.486 -1.846 0.139 1.00 81.44 269 SER A C 1
ATOM 2059 O O . SER A 1 269 ? 15.125 -1.396 1.229 1.00 81.44 269 SER A O 1
ATOM 2061 N N . GLY A 1 270 ? 16.495 -2.715 -0.001 1.00 73.19 270 GLY A N 1
ATOM 2062 C CA . GLY A 1 270 ? 17.223 -3.322 1.115 1.00 73.19 270 GLY A CA 1
ATOM 2063 C C . GLY A 1 270 ? 17.945 -2.315 2.016 1.00 73.19 270 GLY A C 1
ATOM 2064 O O . GLY A 1 270 ? 17.973 -2.512 3.233 1.00 73.19 270 GLY A O 1
ATOM 2065 N N . SER A 1 271 ? 18.464 -1.218 1.453 1.00 74.38 271 SER A N 1
ATOM 2066 C CA . SER A 1 271 ? 19.184 -0.172 2.196 1.00 74.38 271 SER A CA 1
ATOM 2067 C C . SER A 1 271 ? 18.386 1.115 2.429 1.00 74.38 271 SER A C 1
ATOM 2069 O O . SER A 1 271 ? 18.878 2.026 3.089 1.00 74.38 271 SER A O 1
ATOM 2071 N N . SER A 1 272 ? 17.138 1.198 1.948 1.00 77.12 272 SER A N 1
ATOM 2072 C CA . SER A 1 272 ? 16.288 2.383 2.138 1.00 77.12 272 SER A CA 1
ATOM 2073 C C . SER A 1 272 ? 14.915 2.054 2.722 1.00 77.12 272 SER A C 1
ATOM 2075 O O . SER A 1 272 ? 14.731 2.105 3.928 1.00 77.12 272 SER A O 1
ATOM 2077 N N . THR A 1 273 ? 13.913 1.714 1.910 1.00 68.94 273 THR A N 1
ATOM 2078 C CA . THR A 1 273 ? 12.524 1.598 2.395 1.00 68.94 273 THR A CA 1
ATOM 2079 C C . THR A 1 273 ? 12.271 0.420 3.331 1.00 68.94 273 THR A C 1
ATOM 2081 O O . THR A 1 273 ? 11.240 0.405 4.005 1.00 68.94 273 THR A O 1
ATOM 2084 N N . SER A 1 274 ? 13.194 -0.538 3.355 1.00 76.69 274 SER A N 1
ATOM 2085 C CA . SER A 1 274 ? 13.199 -1.694 4.250 1.00 76.69 274 SER A CA 1
ATOM 2086 C C . SER A 1 274 ? 14.430 -1.684 5.168 1.00 76.69 274 SER A C 1
ATOM 2088 O O . SER A 1 274 ? 14.812 -2.731 5.679 1.00 76.69 274 SER A O 1
ATOM 2090 N N . SER A 1 275 ? 15.072 -0.524 5.382 1.00 76.12 275 SER A N 1
ATOM 2091 C CA . SER A 1 275 ? 16.260 -0.387 6.245 1.00 76.12 275 SER A CA 1
ATOM 2092 C C . SER A 1 275 ? 16.018 -0.857 7.677 1.00 76.12 275 SER A C 1
ATOM 2094 O O . SER A 1 275 ? 16.924 -1.407 8.289 1.00 76.12 275 SER A O 1
ATOM 2096 N N . GLU A 1 276 ? 14.791 -0.678 8.167 1.00 72.50 276 GLU A N 1
ATOM 2097 C CA . GLU A 1 276 ? 14.372 -1.032 9.528 1.00 72.50 276 GLU A CA 1
ATOM 2098 C C . GLU A 1 276 ? 14.236 -2.545 9.757 1.00 72.50 276 GLU A C 1
ATOM 2100 O O . GLU A 1 276 ? 14.129 -2.972 10.901 1.00 72.50 276 GLU A O 1
ATOM 2105 N N . MET A 1 277 ? 14.227 -3.353 8.689 1.00 75.81 277 MET A N 1
ATOM 2106 C CA . MET A 1 277 ? 14.174 -4.813 8.791 1.00 75.81 277 MET A CA 1
ATOM 2107 C C . MET A 1 277 ? 15.577 -5.384 9.014 1.00 75.81 277 MET A C 1
ATOM 2109 O O . MET A 1 277 ? 16.551 -4.945 8.384 1.00 75.81 277 MET A O 1
ATOM 2113 N N . ASN A 1 278 ? 15.684 -6.397 9.869 1.00 80.06 278 ASN A N 1
ATOM 2114 C CA . ASN A 1 278 ? 16.922 -7.151 10.046 1.00 80.06 278 ASN A CA 1
ATOM 2115 C C . ASN A 1 278 ? 17.186 -8.093 8.844 1.00 80.06 278 ASN A C 1
ATOM 2117 O O . ASN A 1 278 ? 16.391 -8.174 7.906 1.00 80.06 278 ASN A O 1
ATOM 2121 N N . ALA A 1 279 ? 18.342 -8.764 8.824 1.00 78.00 279 ALA A N 1
ATOM 2122 C CA . ALA A 1 279 ? 18.736 -9.608 7.693 1.00 78.00 279 ALA A CA 1
ATOM 2123 C C . ALA A 1 279 ? 17.805 -10.819 7.492 1.00 78.00 279 ALA A C 1
ATOM 2125 O O . ALA A 1 279 ? 17.435 -11.107 6.358 1.00 78.00 279 ALA A O 1
ATOM 2126 N N . GLU A 1 280 ? 17.387 -11.471 8.580 1.00 76.81 280 GLU A N 1
ATOM 2127 C CA . GLU A 1 280 ? 16.482 -12.627 8.542 1.00 76.81 280 GLU A CA 1
ATOM 2128 C C . GLU A 1 280 ? 15.095 -12.217 8.032 1.00 76.81 280 GLU A C 1
ATOM 2130 O O . GLU A 1 280 ? 14.524 -12.874 7.167 1.00 76.81 280 GLU A O 1
ATOM 2135 N N . GLU A 1 281 ? 14.576 -11.075 8.490 1.00 75.00 281 GLU A N 1
ATOM 2136 C CA . GLU A 1 281 ? 13.298 -10.520 8.030 1.00 75.00 281 GLU A CA 1
ATOM 2137 C C . GLU A 1 281 ? 13.330 -10.161 6.540 1.00 75.00 281 GLU A C 1
ATOM 2139 O O . GLU A 1 281 ? 12.347 -10.378 5.830 1.00 75.00 281 GLU A O 1
ATOM 2144 N N . LYS A 1 282 ? 14.449 -9.609 6.051 1.00 77.94 282 LYS A N 1
ATOM 2145 C CA . LYS A 1 282 ? 14.635 -9.305 4.623 1.00 77.94 282 LYS A CA 1
ATOM 2146 C C . LYS A 1 282 ? 14.675 -10.572 3.783 1.00 77.94 282 LYS A C 1
ATOM 2148 O O . LYS A 1 282 ? 14.042 -10.602 2.732 1.00 77.94 282 LYS A O 1
ATOM 2153 N N . GLU A 1 283 ? 15.376 -11.601 4.249 1.00 79.00 283 GLU A N 1
ATOM 2154 C CA . GLU A 1 283 ? 15.438 -12.901 3.579 1.00 79.00 283 GLU A CA 1
ATOM 2155 C C . GLU A 1 283 ? 14.059 -13.568 3.534 1.00 79.00 283 GLU A C 1
ATOM 2157 O O . GLU A 1 283 ? 13.606 -13.958 2.462 1.00 79.00 283 GLU A O 1
ATOM 2162 N N . MET A 1 284 ? 13.334 -13.595 4.656 1.00 73.06 284 MET A N 1
ATOM 2163 C CA . MET A 1 284 ? 11.962 -14.118 4.719 1.00 73.06 284 MET A CA 1
ATOM 2164 C C . MET A 1 284 ? 10.980 -13.359 3.818 1.00 73.06 284 MET A C 1
ATOM 2166 O O . MET A 1 284 ? 9.980 -13.924 3.379 1.00 73.06 284 MET A O 1
ATOM 2170 N N . ALA A 1 285 ? 11.241 -12.077 3.571 1.00 74.88 285 ALA A N 1
ATOM 2171 C CA . ALA A 1 285 ? 10.440 -11.237 2.695 1.00 74.88 285 ALA A CA 1
ATOM 2172 C C . ALA A 1 285 ? 10.933 -11.231 1.238 1.00 74.88 285 ALA A C 1
ATOM 2174 O O . ALA A 1 285 ? 10.437 -10.406 0.476 1.00 74.88 285 ALA A O 1
ATOM 2175 N N . ASP A 1 286 ? 11.887 -12.090 0.851 1.00 81.62 286 ASP A N 1
ATOM 2176 C CA . ASP A 1 286 ? 12.494 -12.153 -0.490 1.00 81.62 286 ASP A CA 1
ATOM 2177 C C . ASP A 1 286 ? 13.103 -10.810 -0.964 1.00 81.62 286 ASP A C 1
ATOM 2179 O O . ASP A 1 286 ? 13.073 -10.450 -2.146 1.00 81.62 286 ASP A O 1
ATOM 2183 N N . ILE A 1 287 ? 13.670 -10.031 -0.036 1.00 85.62 287 ILE A N 1
ATOM 2184 C CA . ILE A 1 287 ? 14.305 -8.738 -0.320 1.00 85.62 287 ILE A CA 1
ATOM 2185 C C . ILE A 1 287 ? 15.816 -8.932 -0.451 1.00 85.62 287 ILE A C 1
ATOM 2187 O O . ILE A 1 287 ? 16.546 -8.948 0.542 1.00 85.62 287 ILE A O 1
ATOM 2191 N N . SER A 1 288 ? 16.305 -9.022 -1.689 1.00 88.94 288 SER A N 1
ATOM 2192 C CA . SER A 1 288 ? 17.746 -9.075 -1.946 1.00 88.94 288 SER A CA 1
ATOM 2193 C C . SER A 1 288 ? 18.443 -7.736 -1.616 1.00 88.94 288 SER A C 1
ATOM 2195 O O . SER A 1 288 ? 17.821 -6.666 -1.695 1.00 88.94 288 SER A O 1
ATOM 2197 N N . PRO A 1 289 ? 19.758 -7.744 -1.311 1.00 87.88 289 PRO A N 1
ATOM 2198 C CA . PRO A 1 289 ? 20.533 -6.516 -1.114 1.00 87.88 289 PRO A CA 1
ATOM 2199 C C . PRO A 1 289 ? 20.544 -5.594 -2.340 1.00 87.88 289 PRO A C 1
ATOM 2201 O O . PRO A 1 289 ? 20.664 -4.383 -2.192 1.00 87.88 289 PRO A O 1
ATOM 2204 N N . GLY A 1 290 ? 20.429 -6.162 -3.545 1.00 90.69 290 GLY A N 1
ATOM 2205 C CA . GLY A 1 290 ? 20.398 -5.435 -4.814 1.00 90.69 290 GLY A CA 1
ATOM 2206 C C . GLY A 1 290 ? 18.997 -5.134 -5.351 1.00 90.69 290 GLY A C 1
ATOM 2207 O O . GLY A 1 290 ? 18.881 -4.782 -6.527 1.00 90.69 290 GLY A O 1
ATOM 2208 N N . LEU A 1 291 ? 17.934 -5.299 -4.554 1.00 92.25 291 LEU A N 1
ATOM 2209 C CA . LEU A 1 291 ? 16.560 -5.128 -5.027 1.00 92.25 291 LEU A CA 1
ATOM 2210 C C . LEU A 1 291 ? 16.217 -3.648 -5.239 1.00 92.25 291 LEU A C 1
ATOM 2212 O O . LEU A 1 291 ? 15.888 -2.915 -4.300 1.00 92.25 291 LEU A O 1
ATOM 2216 N N . ILE A 1 292 ? 16.220 -3.208 -6.492 1.00 91.38 292 ILE A N 1
ATOM 2217 C CA . ILE A 1 292 ? 15.792 -1.868 -6.887 1.00 91.38 292 ILE A CA 1
ATOM 2218 C C . ILE A 1 292 ? 14.282 -1.868 -7.076 1.00 91.38 292 ILE A C 1
ATOM 2220 O O . ILE A 1 292 ? 13.763 -2.595 -7.918 1.00 91.38 292 ILE A O 1
ATOM 2224 N N . ARG A 1 293 ? 13.573 -0.981 -6.379 1.00 90.12 293 ARG A N 1
ATOM 2225 C CA . ARG A 1 293 ? 12.185 -0.651 -6.716 1.00 90.12 293 ARG A CA 1
ATOM 2226 C C . ARG A 1 293 ? 12.163 0.545 -7.655 1.00 90.12 293 ARG A C 1
ATOM 2228 O O . ARG A 1 293 ? 12.695 1.605 -7.319 1.00 90.12 293 ARG A O 1
ATOM 2235 N N . MET A 1 294 ? 11.480 0.403 -8.783 1.00 87.50 294 MET A N 1
ATOM 2236 C CA . MET A 1 294 ? 11.319 1.436 -9.800 1.00 87.50 294 MET A CA 1
ATOM 2237 C C . MET A 1 294 ? 9.848 1.853 -9.904 1.00 87.50 294 MET A C 1
ATOM 2239 O O . MET A 1 294 ? 8.968 1.031 -10.141 1.00 87.50 294 MET A O 1
ATOM 2243 N N . SER A 1 295 ? 9.583 3.148 -9.753 1.00 86.31 295 SER A N 1
ATOM 2244 C CA . SER A 1 295 ? 8.306 3.784 -10.084 1.00 86.31 295 SER A CA 1
ATOM 2245 C C . SER A 1 295 ? 8.466 4.448 -11.442 1.00 86.31 295 SER A C 1
ATOM 2247 O O . SER A 1 295 ? 9.076 5.515 -11.536 1.00 86.31 295 SER A O 1
ATOM 2249 N N . ILE A 1 296 ? 7.950 3.816 -12.489 1.00 83.00 296 ILE A N 1
ATOM 2250 C CA . ILE A 1 296 ? 8.110 4.284 -13.868 1.00 83.00 296 ILE A CA 1
ATOM 2251 C C . ILE A 1 296 ? 7.358 5.598 -14.047 1.00 83.00 296 ILE A C 1
ATOM 2253 O O . ILE A 1 296 ? 6.184 5.662 -13.728 1.00 83.00 296 ILE A O 1
ATOM 2257 N N . GLY A 1 297 ? 7.998 6.651 -14.552 1.00 76.69 297 GLY A N 1
ATOM 2258 C CA . GLY A 1 297 ? 7.340 7.936 -14.824 1.00 76.69 297 GLY A CA 1
ATOM 2259 C C . GLY A 1 297 ? 6.504 7.932 -16.099 1.00 76.69 297 GLY A C 1
ATOM 2260 O O . GLY A 1 297 ? 6.767 7.136 -17.000 1.00 76.69 297 GLY A O 1
ATOM 2261 N N . TYR A 1 298 ? 5.542 8.851 -16.223 1.00 73.44 298 TYR A N 1
ATOM 2262 C CA . TYR A 1 298 ? 4.733 8.982 -17.443 1.00 73.44 298 TYR A CA 1
ATOM 2263 C C . TYR A 1 298 ? 5.376 9.911 -18.485 1.00 73.44 298 TYR A C 1
ATOM 2265 O O . TYR A 1 298 ? 5.153 9.729 -19.677 1.00 73.44 298 TYR A O 1
ATOM 2273 N N . SER A 1 299 ? 6.203 10.873 -18.062 1.00 73.31 299 SER A N 1
ATOM 2274 C CA . SER A 1 299 ? 6.900 11.806 -18.958 1.00 73.31 299 SER A CA 1
ATOM 2275 C C . SER A 1 299 ? 7.825 11.074 -19.932 1.00 73.31 299 SER A C 1
ATOM 2277 O O . SER A 1 299 ? 8.306 9.996 -19.604 1.00 73.31 299 SER A O 1
ATOM 2279 N N . GLY A 1 300 ? 8.099 11.665 -21.101 1.00 75.38 300 GLY A N 1
ATOM 2280 C CA . GLY A 1 300 ? 8.995 11.114 -22.126 1.00 75.38 300 GLY A CA 1
ATOM 2281 C C . GLY A 1 300 ? 8.454 9.882 -22.865 1.00 75.38 300 GLY A C 1
ATOM 2282 O O . GLY A 1 300 ? 7.497 9.234 -22.441 1.00 75.38 300 GLY A O 1
ATOM 2283 N N . THR A 1 301 ? 9.078 9.549 -23.994 1.00 81.75 301 THR A N 1
ATOM 2284 C CA . THR A 1 301 ? 8.704 8.365 -24.785 1.00 81.75 301 THR A CA 1
ATOM 2285 C C . THR A 1 301 ? 9.259 7.084 -24.164 1.00 81.75 301 THR A C 1
ATOM 2287 O O . THR A 1 301 ? 10.262 7.093 -23.446 1.00 81.75 301 THR A O 1
ATOM 2290 N N . LEU A 1 302 ? 8.614 5.957 -24.462 1.00 78.56 302 LEU A N 1
ATOM 2291 C CA . LEU A 1 302 ? 9.090 4.639 -24.050 1.00 78.56 302 LEU A CA 1
ATOM 2292 C C . LEU A 1 302 ? 10.495 4.340 -24.602 1.00 78.56 302 LEU A C 1
ATOM 2294 O O . LEU A 1 302 ? 11.347 3.852 -23.866 1.00 78.56 302 LEU A O 1
ATOM 2298 N N . GLU A 1 303 ? 10.749 4.679 -25.867 1.00 82.12 303 GLU A N 1
ATOM 2299 C CA . GLU A 1 303 ? 12.041 4.468 -26.530 1.00 82.12 303 GLU A CA 1
ATOM 2300 C C . GLU A 1 303 ? 13.175 5.227 -25.830 1.00 82.12 303 GLU A C 1
ATOM 2302 O O . GLU A 1 303 ? 14.250 4.672 -25.612 1.00 82.12 303 GLU A O 1
ATOM 2307 N N . GLN A 1 304 ? 12.921 6.466 -25.395 1.00 82.25 304 GLN A N 1
ATOM 2308 C CA . GLN A 1 304 ? 13.890 7.246 -24.620 1.00 82.25 304 GLN A CA 1
ATOM 2309 C C . GLN A 1 304 ? 14.215 6.580 -23.279 1.00 82.25 304 GLN A C 1
ATOM 2311 O O . GLN A 1 304 ? 15.391 6.455 -22.935 1.00 82.25 304 GLN A O 1
ATOM 2316 N N . LYS A 1 305 ? 13.190 6.126 -22.540 1.00 81.12 305 LYS A N 1
ATOM 2317 C CA . LYS A 1 305 ? 13.372 5.418 -21.259 1.00 81.12 305 LYS A CA 1
ATOM 2318 C C . LYS A 1 305 ? 14.189 4.147 -21.456 1.00 81.12 305 LYS A C 1
ATOM 2320 O O . LYS A 1 305 ? 15.120 3.890 -20.698 1.00 81.12 305 LYS A O 1
ATOM 2325 N N . TRP A 1 306 ? 13.853 3.383 -22.492 1.00 83.62 306 TRP A N 1
ATOM 2326 C CA . TRP A 1 306 ? 14.517 2.126 -22.799 1.00 83.62 306 TRP A CA 1
ATOM 2327 C C . TRP A 1 306 ? 15.974 2.327 -23.222 1.00 83.62 306 TRP A C 1
ATOM 2329 O O . TRP A 1 306 ? 16.867 1.748 -22.617 1.00 83.62 306 TRP A O 1
ATOM 2339 N N . THR A 1 307 ? 16.230 3.231 -24.169 1.00 85.75 307 THR A N 1
ATOM 2340 C CA . THR A 1 307 ? 17.589 3.553 -24.639 1.00 85.75 307 THR A CA 1
ATOM 2341 C C . THR A 1 307 ? 18.489 3.999 -23.486 1.00 85.75 307 THR A C 1
ATOM 2343 O O . THR A 1 307 ? 19.675 3.677 -23.441 1.00 85.75 307 THR A O 1
ATOM 2346 N N . GLN A 1 308 ? 17.947 4.768 -22.539 1.00 82.69 308 GLN A N 1
ATOM 2347 C CA . GLN A 1 308 ? 18.698 5.189 -21.361 1.00 82.69 308 GLN A CA 1
ATOM 2348 C C . GLN A 1 308 ? 18.981 4.015 -20.419 1.00 82.69 308 GLN A C 1
ATOM 2350 O O . GLN A 1 308 ? 20.104 3.891 -19.935 1.00 82.69 308 GLN A O 1
ATOM 2355 N N . PHE A 1 309 ? 17.988 3.154 -20.188 1.00 86.44 309 PHE A N 1
ATOM 2356 C CA . PHE A 1 309 ? 18.163 1.944 -19.395 1.00 86.44 309 PHE A CA 1
ATOM 2357 C C . PHE A 1 309 ? 19.235 1.024 -19.990 1.00 86.44 309 PHE A C 1
ATOM 2359 O O . PHE A 1 309 ? 20.132 0.603 -19.268 1.00 86.44 309 PHE A O 1
ATOM 2366 N N . GLU A 1 310 ? 19.219 0.791 -21.303 1.00 86.00 310 GLU A N 1
ATOM 2367 C CA . GLU A 1 310 ? 20.248 0.004 -21.996 1.00 86.00 310 GLU A CA 1
ATOM 2368 C C . GLU A 1 310 ? 21.644 0.618 -21.855 1.00 86.00 310 GLU A C 1
ATOM 2370 O O . GLU A 1 310 ? 22.603 -0.088 -21.550 1.00 86.00 310 GLU A O 1
ATOM 2375 N N . LYS A 1 311 ? 21.768 1.941 -22.026 1.00 86.69 311 LYS A N 1
ATOM 2376 C CA . LYS A 1 311 ? 23.045 2.647 -21.837 1.00 86.69 311 LYS A CA 1
ATOM 2377 C C . LYS A 1 311 ? 23.573 2.530 -20.414 1.00 86.69 311 LYS A C 1
ATOM 2379 O O . LYS A 1 311 ? 24.786 2.462 -20.239 1.00 86.69 311 LYS A O 1
ATOM 2384 N N . ALA A 1 312 ? 22.690 2.567 -19.420 1.00 87.31 312 ALA A N 1
ATOM 2385 C CA . ALA A 1 312 ? 23.059 2.407 -18.021 1.00 87.31 312 ALA A CA 1
ATOM 2386 C C . ALA A 1 312 ? 23.476 0.961 -17.729 1.00 87.31 312 ALA A C 1
ATOM 2388 O O . ALA A 1 312 ? 24.516 0.742 -17.121 1.00 87.31 312 ALA A O 1
ATOM 2389 N N . LEU A 1 313 ? 22.718 -0.018 -18.229 1.00 87.31 313 LEU A N 1
ATOM 2390 C CA . LEU A 1 313 ? 23.019 -1.438 -18.064 1.00 87.31 313 LEU A CA 1
ATOM 2391 C C . LEU A 1 313 ? 24.347 -1.833 -18.726 1.00 87.31 313 LEU A C 1
ATOM 2393 O O . LEU A 1 313 ? 25.066 -2.657 -18.185 1.00 87.31 313 LEU A O 1
ATOM 2397 N N . ALA A 1 314 ? 24.702 -1.224 -19.860 1.00 87.81 314 ALA A N 1
ATOM 2398 C CA . ALA A 1 314 ? 25.976 -1.466 -20.543 1.00 87.81 314 ALA A CA 1
ATOM 2399 C C . ALA A 1 314 ? 27.216 -0.945 -19.784 1.00 87.81 314 ALA A C 1
ATOM 2401 O O . ALA A 1 314 ? 28.338 -1.196 -20.222 1.00 87.81 314 ALA A O 1
ATOM 2402 N N . GLN A 1 315 ? 27.032 -0.187 -18.698 1.00 84.81 315 GLN A N 1
ATOM 2403 C CA . GLN A 1 315 ? 28.112 0.394 -17.889 1.00 84.81 315 GLN A CA 1
ATOM 2404 C C . GLN A 1 315 ? 28.395 -0.392 -16.595 1.00 84.81 315 GLN A C 1
ATOM 2406 O O . GLN A 1 315 ? 29.215 0.054 -15.794 1.00 84.81 315 GLN A O 1
ATOM 2411 N N . ILE A 1 316 ? 27.739 -1.541 -16.397 1.00 81.50 316 ILE A N 1
ATOM 2412 C CA . ILE A 1 316 ? 27.763 -2.368 -15.176 1.00 81.50 316 ILE A CA 1
ATOM 2413 C C . ILE A 1 316 ? 28.149 -3.796 -15.547 1.00 81.50 316 ILE A C 1
ATOM 2415 O O . ILE A 1 316 ? 28.933 -4.410 -14.791 1.00 81.50 316 ILE A O 1
#

pLDDT: mean 84.34, std 11.98, range [32.5, 98.44]

Radius of gyration: 22.33 Å; chains: 1; bounding box: 54×56×51 Å

Foldseek 3Di:
DDPVPQDCDQDPVNHNDHDDDPDQADDDPDPVVVVCVVVVVDDCVNVDDGGVVVPDPVCVSVVDDDDPFLLRVVVVVCCVQAPLAAEEEEELFAFPSVVCCAPPVCCVRRVYHYHYDHLVPLVRLLVSDDAPGHAEYEYECAGPPQRDGHLLLSSLVSQVVRPHAYEYEDAQQVQFADSVVSRHPHYGYGPVGDWAPDQLVVQVVCVVVVWDKRFLNDPPHPCVVVSVVGTDPVRGRTQKMKTAPQALVSLVLLVVLVVPDPFKDKDQCCVPRCVNDDPVSCVVVVRGSNIMMIRHGRPDDSVVVNVSSVVSVVVD

Sequence (316 aa):
MDLATARHEFGEHGCINMSIEASATFTVTKPVIMPKFCTDELVPEQGSFIYSRHFNPTVLNLNCCIPASRMATISTVLMQLCSSRGHVVASGCLYGGTQALLNHFLPRFCNITTTFVDLRAHEMVKDAIVEGRTTVFYLDSMSNPTLIIANLPELCRIAHDKGVKVVVDNTFTPMILSPARLGADIIVHSLTKYISGGADVIAGTMKKLRLKVIYLGLEEHPDQSLLKSMANENYGFGGILCLDMETEEKANQLMNHLLGYHATLMSCSGSSTSSEMNAEEKEMADISPGLIRMSIGYSGTLEQKWTQFEKALAQI